Protein AF-A0A3D4F0F5-F1 (afdb_monomer_lite)

Secondary structure (DSSP, 8-state):
--------PPPPHHHHHHHHH---TTTT-B-HHHHH-HHHHHTSSPPSS-EEEEEEETTEEEEEESS--EETTEE-SEEEEEEETTEEEEEEEEEEEHHHHHHT---PPPTT--HHHHHHHHHHHHHHHHHHHHHHHHHHHHHHHHHHTTT-SS-EEEEE-SSGGGPEEEEEEEETTTTEEEEEEEETTTEEEEEEEESS---S-SS--TT-

Foldseek 3Di:
DDQPADPPPFDPLVLLVQLVPQDDPQAAAECACVVLDLCLQVVVDPDDADWAWDDADVQKTKTWHSYQHHHLSATFSIWMFIDGPNGTAKIKTWRAAPCNLCVPQDLDDDPPDDPVRSVVVSVVSVVVSLVVLQVSLVVRVVSSVVSLCVQPVDWDWDWADDDPSHTFIWTWGARPVNQKIWTWGCPRSGTTMIMIGHPVSDDSDPCNPVPD

Sequence (212 aa):
MWALIAPLQALPNAVLGALAEHDSPLNGEDLTTVLLASGIWDGSEALPGEWEADAGIANVSSAYLMARPKVFGIQALLVRASKRKEQIEELQITFADAGSFFGYLDRRIPDGMSAEQAETLLQERVEQRKIQFEKFYASTAAELVGNLKMFDGRPRDFKRGRTRGLRAIYRQFEYKESGLLIELLEAKDRLLRVRLRKRETVPNSWLDASLE

Structure (mmCIF, N/CA/C/O backbone):
data_AF-A0A3D4F0F5-F1
#
_entry.id   AF-A0A3D4F0F5-F1
#
loop_
_atom_site.group_PDB
_atom_site.id
_atom_site.type_symbol
_atom_site.label_atom_id
_atom_site.label_alt_id
_atom_site.label_comp_id
_atom_site.label_asym_id
_atom_site.label_entity_id
_atom_site.label_seq_id
_atom_site.pdbx_PDB_ins_code
_atom_site.Cartn_x
_atom_site.Cartn_y
_atom_site.Cartn_z
_atom_site.occupancy
_atom_site.B_iso_or_equiv
_atom_site.auth_seq_id
_atom_site.auth_comp_id
_atom_site.auth_asym_id
_atom_site.auth_atom_id
_atom_site.pdbx_PDB_model_num
ATOM 1 N N . MET A 1 1 ? 29.982 3.079 1.215 1.00 30.19 1 MET A N 1
ATOM 2 C CA . MET A 1 1 ? 28.871 3.348 2.153 1.00 30.19 1 MET A CA 1
ATOM 3 C C . MET A 1 1 ? 27.686 2.493 1.712 1.00 30.19 1 MET A C 1
ATOM 5 O O . MET A 1 1 ? 27.023 2.844 0.750 1.00 30.19 1 MET A O 1
ATOM 9 N N . TRP A 1 2 ? 27.531 1.295 2.279 1.00 25.33 2 TRP A N 1
ATOM 10 C CA . TRP A 1 2 ? 26.554 0.305 1.808 1.00 25.33 2 TRP A CA 1
ATOM 11 C C . TRP A 1 2 ? 25.257 0.485 2.597 1.00 25.33 2 TRP A C 1
ATOM 13 O O . TRP A 1 2 ? 25.198 0.171 3.785 1.00 25.33 2 TRP A O 1
ATOM 23 N N . ALA A 1 3 ? 24.236 1.046 1.954 1.00 29.78 3 ALA A N 1
ATOM 24 C CA . ALA A 1 3 ? 22.892 1.089 2.507 1.00 29.78 3 ALA A CA 1
ATOM 25 C C . ALA A 1 3 ? 22.289 -0.319 2.404 1.00 29.78 3 ALA A C 1
ATOM 27 O O . ALA A 1 3 ? 21.722 -0.696 1.382 1.00 29.78 3 ALA A O 1
ATOM 28 N N . LEU A 1 4 ? 22.447 -1.117 3.459 1.00 28.98 4 LEU A N 1
ATOM 29 C CA . LEU A 1 4 ? 21.678 -2.344 3.639 1.00 28.98 4 LEU A CA 1
ATOM 30 C C . LEU A 1 4 ? 20.246 -1.938 3.984 1.00 28.98 4 LEU A C 1
ATOM 32 O O . LEU A 1 4 ? 19.910 -1.687 5.139 1.00 28.98 4 LEU A O 1
ATOM 36 N N . ILE A 1 5 ? 19.420 -1.799 2.951 1.00 37.16 5 ILE A N 1
ATOM 37 C CA . ILE A 1 5 ? 17.993 -1.560 3.107 1.00 37.16 5 ILE A CA 1
ATOM 38 C C . ILE A 1 5 ? 17.378 -2.882 3.572 1.00 37.16 5 ILE A C 1
ATOM 40 O O . ILE A 1 5 ? 17.578 -3.909 2.926 1.00 37.16 5 ILE A O 1
ATOM 44 N N . ALA A 1 6 ? 16.646 -2.866 4.689 1.00 33.91 6 ALA A N 1
ATOM 45 C CA . ALA A 1 6 ? 15.840 -4.005 5.127 1.00 33.91 6 ALA A CA 1
ATOM 46 C C . ALA A 1 6 ? 15.021 -4.565 3.943 1.00 33.91 6 ALA A C 1
ATOM 48 O O . ALA A 1 6 ? 14.628 -3.782 3.066 1.00 33.91 6 ALA A O 1
ATOM 49 N N . PRO A 1 7 ? 14.736 -5.878 3.884 1.00 36.84 7 PRO A N 1
ATOM 50 C CA . PRO A 1 7 ? 13.931 -6.426 2.808 1.00 36.84 7 PRO A CA 1
ATOM 51 C C . PRO A 1 7 ? 12.485 -5.948 2.990 1.00 36.84 7 PRO A C 1
ATOM 53 O O . PRO A 1 7 ? 11.650 -6.614 3.588 1.00 36.84 7 PRO A O 1
ATOM 56 N N . LEU A 1 8 ? 12.175 -4.767 2.454 1.00 48.19 8 LEU A N 1
ATOM 57 C CA . LEU A 1 8 ? 10.871 -4.507 1.866 1.00 48.19 8 LEU A CA 1
ATOM 58 C C . LEU A 1 8 ? 10.800 -5.475 0.690 1.00 48.19 8 LEU A C 1
ATOM 60 O O . LEU A 1 8 ? 11.335 -5.169 -0.379 1.00 48.19 8 LEU A O 1
ATOM 64 N N . GLN A 1 9 ? 10.286 -6.681 0.942 1.00 51.47 9 GLN A N 1
ATOM 65 C CA . GLN A 1 9 ? 10.037 -7.650 -0.113 1.00 51.47 9 GLN A CA 1
ATOM 66 C C . GLN A 1 9 ? 9.164 -6.960 -1.161 1.00 51.47 9 GLN A C 1
ATOM 68 O O . GLN A 1 9 ? 8.096 -6.432 -0.835 1.00 51.47 9 GLN A O 1
ATOM 73 N N . ALA A 1 10 ? 9.677 -6.908 -2.390 1.00 57.78 10 ALA A N 1
ATOM 74 C CA . ALA A 1 10 ? 8.893 -6.504 -3.544 1.00 57.78 10 ALA A CA 1
ATOM 75 C C . ALA A 1 10 ? 7.648 -7.392 -3.620 1.00 57.78 10 ALA A C 1
ATOM 77 O O . ALA A 1 10 ? 7.700 -8.568 -3.241 1.00 57.78 10 ALA A O 1
ATOM 78 N N . LEU A 1 11 ? 6.535 -6.831 -4.086 1.00 59.78 11 LEU A N 1
ATOM 79 C CA . LEU A 1 11 ? 5.345 -7.640 -4.314 1.00 59.78 11 LEU A CA 1
ATOM 80 C C . LEU A 1 11 ? 5.661 -8.663 -5.415 1.00 59.78 11 LEU A C 1
ATOM 82 O O . LEU A 1 11 ? 6.183 -8.264 -6.459 1.00 59.78 11 LEU A O 1
ATOM 86 N N . PRO A 1 12 ? 5.398 -9.967 -5.210 1.00 62.00 12 PRO A N 1
ATOM 87 C CA . PRO A 1 12 ? 5.605 -10.948 -6.263 1.00 62.00 12 PRO A CA 1
ATOM 88 C C . PRO A 1 12 ? 4.760 -10.584 -7.487 1.00 62.00 12 PRO A C 1
ATOM 90 O O . PRO A 1 12 ? 3.560 -10.350 -7.364 1.00 62.00 12 PRO A O 1
ATOM 93 N N . ASN A 1 13 ? 5.362 -10.579 -8.678 1.00 63.84 13 ASN A N 1
ATOM 94 C CA . ASN A 1 13 ? 4.647 -10.238 -9.916 1.00 63.84 13 ASN A CA 1
ATOM 95 C C . ASN A 1 13 ? 3.449 -11.169 -10.186 1.00 63.84 13 ASN A C 1
ATOM 97 O O . ASN A 1 13 ? 2.497 -10.754 -10.835 1.00 63.84 13 ASN A O 1
ATOM 101 N N . ALA A 1 14 ? 3.479 -12.402 -9.667 1.00 63.03 14 ALA A N 1
ATOM 102 C CA . ALA A 1 14 ? 2.360 -13.341 -9.741 1.00 63.03 14 ALA A CA 1
ATOM 103 C C . ALA A 1 14 ? 1.105 -12.819 -9.016 1.00 63.03 14 ALA A C 1
ATOM 105 O O . ALA A 1 14 ? 0.012 -12.916 -9.560 1.00 63.03 14 ALA A O 1
ATOM 106 N N . VAL A 1 15 ? 1.273 -12.187 -7.847 1.00 71.50 15 VAL A N 1
ATOM 107 C CA . VAL A 1 15 ? 0.171 -11.594 -7.068 1.00 71.50 15 VAL A CA 1
ATOM 108 C C . VAL A 1 15 ? -0.472 -10.448 -7.847 1.00 71.50 15 VAL A C 1
ATOM 110 O O . VAL A 1 15 ? -1.689 -10.360 -7.959 1.00 71.50 15 VAL A O 1
ATOM 113 N N . LEU A 1 16 ? 0.339 -9.575 -8.446 1.00 73.44 16 LEU A N 1
ATOM 114 C CA . LEU A 1 16 ? -0.187 -8.436 -9.202 1.00 73.44 16 LEU A CA 1
ATOM 115 C C . LEU A 1 16 ? -0.755 -8.826 -10.568 1.00 73.44 16 LEU A C 1
ATOM 117 O O . LEU A 1 16 ? -1.688 -8.175 -11.029 1.00 73.44 16 LEU A O 1
ATOM 121 N N . GLY A 1 17 ? -0.227 -9.882 -11.191 1.00 68.50 17 GLY A N 1
ATOM 122 C CA . GLY A 1 17 ? -0.823 -10.487 -12.382 1.00 68.50 17 GLY A CA 1
ATOM 123 C C . GLY A 1 17 ? -2.222 -11.025 -12.088 1.00 68.50 17 GLY A C 1
ATOM 124 O O . GLY A 1 17 ? -3.173 -10.615 -12.746 1.00 68.50 17 GLY A O 1
ATOM 125 N N . ALA A 1 18 ? -2.365 -11.832 -11.031 1.00 72.81 18 ALA A N 1
ATOM 126 C CA . ALA A 1 18 ? -3.661 -12.357 -10.599 1.00 72.81 18 ALA A CA 1
ATOM 127 C C . ALA A 1 18 ? -4.670 -11.233 -10.302 1.00 72.81 18 ALA A C 1
ATOM 129 O O . ALA A 1 18 ? -5.802 -11.271 -10.775 1.00 72.81 18 ALA A O 1
ATOM 130 N N . LEU A 1 19 ? -4.247 -10.168 -9.612 1.00 79.31 19 LEU A N 1
ATOM 131 C CA . LEU A 1 19 ? -5.097 -9.000 -9.334 1.00 79.31 19 LEU A CA 1
ATOM 132 C C . LEU A 1 19 ? -5.473 -8.177 -10.570 1.00 79.31 19 LEU A C 1
ATOM 134 O O . LEU A 1 19 ? -6.488 -7.476 -10.560 1.00 79.31 19 LEU A O 1
ATOM 138 N N . ALA A 1 20 ? -4.640 -8.186 -11.610 1.00 75.56 20 ALA A N 1
ATOM 139 C CA . ALA A 1 20 ? -4.944 -7.492 -12.854 1.00 75.56 20 ALA A CA 1
ATOM 140 C C . ALA A 1 20 ? -6.030 -8.218 -13.659 1.00 75.56 20 ALA A C 1
ATOM 142 O O . ALA A 1 20 ? -6.818 -7.551 -14.328 1.00 75.56 20 ALA A O 1
ATOM 143 N N . GLU A 1 21 ? -6.067 -9.547 -13.569 1.00 78.12 21 GLU A N 1
ATOM 144 C CA . GLU A 1 21 ? -6.999 -10.424 -14.285 1.00 78.12 21 GLU A CA 1
ATOM 145 C C . GLU A 1 21 ? -8.288 -10.705 -13.494 1.00 78.12 21 GLU A C 1
ATOM 147 O O . GLU A 1 21 ? -9.291 -11.104 -14.083 1.00 78.12 21 GLU A O 1
ATOM 152 N N . HIS A 1 22 ? -8.287 -10.474 -12.177 1.00 83.38 22 HIS A N 1
ATOM 153 C CA . HIS A 1 22 ? -9.436 -10.724 -11.311 1.00 83.38 22 HIS A CA 1
ATOM 154 C C . HIS A 1 22 ? -10.505 -9.619 -11.401 1.00 83.38 22 HIS A C 1
ATOM 156 O O . HIS A 1 22 ? -10.279 -8.462 -11.019 1.00 83.38 22 HIS A O 1
ATOM 162 N N . ASP A 1 23 ? -11.698 -9.992 -11.867 1.00 87.81 23 ASP A N 1
ATOM 163 C CA . ASP A 1 23 ? -12.854 -9.100 -11.959 1.00 87.81 23 ASP A CA 1
ATOM 164 C C . ASP A 1 23 ? -13.626 -9.066 -10.633 1.00 87.81 23 ASP A C 1
ATOM 166 O O . ASP A 1 23 ? -14.551 -9.839 -10.388 1.00 87.81 23 ASP A O 1
ATOM 170 N N . SER A 1 24 ? -13.190 -8.184 -9.734 1.00 92.19 24 SER A N 1
ATOM 171 C CA . SER A 1 24 ? -13.824 -7.965 -8.436 1.00 92.19 24 SER A CA 1
ATOM 172 C C . SER A 1 24 ? -14.776 -6.769 -8.481 1.00 92.19 24 SER A C 1
ATOM 174 O O . SER A 1 24 ? -14.380 -5.714 -8.986 1.00 92.19 24 SER A O 1
ATOM 176 N N . PRO A 1 25 ? -15.964 -6.846 -7.848 1.00 93.38 25 PRO A N 1
ATOM 177 C CA . PRO A 1 25 ? -16.850 -5.689 -7.704 1.00 93.38 25 PRO A CA 1
ATOM 178 C C . PRO A 1 25 ? -16.224 -4.558 -6.875 1.00 93.38 25 PRO A C 1
ATOM 180 O O . PRO A 1 25 ? -16.637 -3.412 -7.006 1.00 93.38 25 PRO A O 1
ATOM 183 N N . LEU A 1 26 ? -15.201 -4.862 -6.066 1.00 95.88 26 LEU A N 1
ATOM 184 C CA . LEU A 1 26 ? -14.487 -3.877 -5.250 1.00 95.88 26 LEU A CA 1
ATOM 185 C C . LEU A 1 26 ? -13.409 -3.116 -6.044 1.00 95.88 26 LEU A C 1
ATOM 187 O O . LEU A 1 26 ? -12.732 -2.243 -5.497 1.00 95.88 26 LEU A O 1
ATOM 191 N N . ASN A 1 27 ? -13.197 -3.449 -7.323 1.00 94.38 27 ASN A N 1
ATOM 192 C CA . ASN A 1 27 ? -12.243 -2.744 -8.172 1.00 94.38 27 ASN A CA 1
ATOM 193 C C . ASN A 1 27 ? -12.671 -1.276 -8.348 1.00 94.38 27 ASN A C 1
ATOM 195 O O . ASN A 1 27 ? -13.722 -0.972 -8.905 1.00 94.38 27 ASN A O 1
ATOM 199 N N . GLY A 1 28 ? -11.833 -0.349 -7.881 1.00 94.38 28 GLY A N 1
ATOM 200 C CA . GLY A 1 28 ? -12.085 1.093 -7.929 1.00 94.38 28 GLY A CA 1
ATOM 201 C C . GLY A 1 28 ? -13.074 1.630 -6.884 1.00 94.38 28 GLY A C 1
ATOM 202 O O . GLY A 1 28 ? -13.207 2.853 -6.781 1.00 94.38 28 GLY A O 1
ATOM 203 N N . GLU A 1 29 ? -13.719 0.763 -6.097 1.00 97.69 29 GLU A N 1
ATOM 204 C CA . GLU A 1 29 ? -14.577 1.159 -4.975 1.00 97.69 29 GLU A CA 1
ATOM 205 C C . GLU A 1 29 ? -13.733 1.734 -3.834 1.00 97.69 29 GLU A C 1
ATOM 207 O O . GLU A 1 29 ? -12.649 1.227 -3.540 1.00 97.69 29 GLU A O 1
ATOM 212 N N . ASP A 1 30 ? -14.205 2.807 -3.196 1.00 98.00 30 ASP A N 1
ATOM 213 C CA . ASP A 1 30 ? -13.500 3.403 -2.063 1.00 98.00 30 ASP A CA 1
ATOM 214 C C . ASP A 1 30 ? -13.846 2.687 -0.754 1.00 98.00 30 ASP A C 1
ATOM 216 O O . ASP A 1 30 ? -14.922 2.864 -0.186 1.00 98.00 30 ASP A O 1
ATOM 220 N N . LEU A 1 31 ? -12.894 1.897 -0.257 1.00 97.88 31 LEU A N 1
ATOM 221 C CA . LEU A 1 31 ? -13.044 1.113 0.966 1.00 97.88 31 LEU A CA 1
ATOM 222 C C . LEU A 1 31 ? -12.537 1.838 2.217 1.00 97.88 31 LEU A C 1
ATOM 224 O O . LEU A 1 31 ? -12.446 1.219 3.275 1.00 97.88 31 LEU A O 1
ATOM 228 N N . THR A 1 32 ? -12.202 3.130 2.143 1.00 97.25 32 THR A N 1
ATOM 229 C CA . THR A 1 32 ? -11.625 3.873 3.281 1.00 97.25 32 THR A CA 1
ATOM 230 C C . THR A 1 32 ? -12.466 3.741 4.543 1.00 97.25 32 THR A C 1
ATOM 232 O O . THR A 1 32 ? -11.951 3.338 5.583 1.00 97.25 32 THR A O 1
ATOM 235 N N . THR A 1 33 ? -13.763 4.038 4.453 1.00 95.75 33 THR A N 1
ATOM 236 C CA . THR A 1 33 ? -14.666 3.993 5.610 1.00 95.75 33 THR A CA 1
ATOM 237 C C . THR A 1 33 ? -14.800 2.577 6.157 1.00 95.75 33 THR A C 1
ATOM 239 O O . THR A 1 33 ? -14.754 2.386 7.367 1.00 95.75 33 THR A O 1
ATOM 242 N N . VAL A 1 34 ? -14.889 1.578 5.273 1.00 95.75 34 VAL A N 1
ATOM 243 C CA . VAL A 1 34 ? -15.017 0.166 5.658 1.00 95.75 34 VAL A CA 1
ATOM 244 C C . VAL A 1 34 ? -13.759 -0.317 6.383 1.00 95.75 34 VAL A C 1
ATOM 246 O O . VAL A 1 34 ? -13.850 -0.878 7.468 1.00 95.75 34 VAL A O 1
ATOM 249 N N . LEU A 1 35 ? -12.566 -0.050 5.844 1.00 96.25 35 LEU A N 1
ATOM 250 C CA . LEU A 1 35 ? -11.300 -0.503 6.439 1.00 96.25 35 LEU A CA 1
ATOM 251 C C . LEU A 1 35 ? -10.949 0.217 7.752 1.00 96.25 35 LEU A C 1
ATOM 253 O O . LEU A 1 35 ? -10.137 -0.288 8.534 1.00 96.25 35 LEU A O 1
ATOM 257 N N . LEU A 1 36 ? -11.534 1.391 7.999 1.00 95.50 36 LEU A N 1
ATOM 258 C CA . LEU A 1 36 ? -11.368 2.150 9.239 1.00 95.50 36 LEU A CA 1
ATOM 259 C C . LEU A 1 36 ? -12.454 1.860 10.289 1.00 95.50 36 LEU A C 1
ATOM 261 O O . LEU A 1 36 ? -12.296 2.291 11.437 1.00 95.50 36 LEU A O 1
ATOM 265 N N . ALA A 1 37 ? -13.524 1.148 9.923 1.00 94.19 37 ALA A N 1
ATOM 266 C CA . ALA A 1 37 ? -14.643 0.844 10.806 1.00 94.19 37 ALA A CA 1
ATOM 267 C C . ALA A 1 37 ? -14.202 -0.032 11.985 1.00 94.19 37 ALA A C 1
ATOM 269 O O . ALA A 1 37 ? -13.495 -1.023 11.806 1.00 94.19 37 ALA A O 1
ATOM 270 N N . SER A 1 38 ? -14.638 0.306 13.203 1.00 90.94 38 SER A N 1
ATOM 271 C CA . SER A 1 38 ? -14.252 -0.426 14.419 1.00 90.94 38 SER A CA 1
ATOM 272 C C . SER A 1 38 ? -14.613 -1.911 14.359 1.00 90.94 38 SER A C 1
ATOM 274 O O . SER A 1 38 ? -13.834 -2.725 14.854 1.00 90.94 38 SER A O 1
ATOM 276 N N . GLY A 1 39 ? -15.722 -2.253 13.692 1.00 91.31 39 GLY A N 1
ATOM 277 C CA . GLY A 1 39 ? -16.225 -3.621 13.585 1.00 91.31 39 GLY A CA 1
ATOM 278 C C . GLY A 1 39 ? -15.246 -4.590 12.917 1.00 91.31 39 GLY A C 1
ATOM 279 O O . GLY A 1 39 ? -15.075 -5.725 13.360 1.00 91.31 39 GLY A O 1
ATOM 280 N N . ILE A 1 40 ? -14.505 -4.122 11.907 1.00 93.38 40 ILE A N 1
ATOM 281 C CA . ILE A 1 40 ? -13.442 -4.908 11.261 1.00 93.38 40 ILE A CA 1
ATOM 282 C C . ILE A 1 40 ? -12.333 -5.250 12.260 1.00 93.38 40 ILE A C 1
ATOM 284 O O . ILE A 1 40 ? -11.780 -6.350 12.270 1.00 93.38 40 ILE A O 1
ATOM 288 N N . TRP A 1 41 ? -11.987 -4.292 13.116 1.00 92.38 41 TRP A N 1
ATOM 289 C CA . TRP A 1 41 ? -10.848 -4.393 14.018 1.00 92.38 41 TRP A CA 1
ATOM 290 C C . TRP A 1 41 ? -11.176 -5.119 15.322 1.00 92.38 41 TRP A C 1
ATOM 292 O O . TRP A 1 41 ? -10.282 -5.719 15.922 1.00 92.38 41 TRP A O 1
ATOM 302 N N . ASP A 1 42 ? -12.411 -5.049 15.814 1.00 89.56 42 ASP A N 1
ATOM 303 C CA . ASP A 1 42 ? -12.879 -5.830 16.967 1.00 89.56 42 ASP A CA 1
ATOM 304 C C . ASP A 1 42 ? -13.357 -7.246 16.594 1.00 89.56 42 ASP A C 1
ATOM 306 O O . ASP A 1 42 ? -13.480 -8.093 17.478 1.00 89.56 42 ASP A O 1
ATOM 310 N N . GLY A 1 43 ? -13.515 -7.525 15.296 1.00 89.12 43 GLY A N 1
ATOM 311 C CA . GLY A 1 43 ? -13.898 -8.829 14.761 1.00 89.12 43 GLY A CA 1
ATOM 312 C C . GLY A 1 43 ? -15.407 -9.067 14.709 1.00 89.12 43 GLY A C 1
ATOM 313 O O . GLY A 1 43 ? -15.820 -10.187 14.413 1.00 89.12 43 GLY A O 1
ATOM 314 N N . SER A 1 44 ? -16.229 -8.051 14.990 1.00 91.50 44 SER A N 1
ATOM 315 C CA . SER A 1 44 ? -17.684 -8.117 14.799 1.00 91.50 44 SER A CA 1
ATOM 316 C C . SER A 1 44 ? -18.094 -8.064 13.325 1.00 91.50 44 SER A C 1
ATOM 318 O O . SER A 1 44 ? -19.149 -8.588 12.970 1.00 91.50 44 SER A O 1
ATOM 320 N N . GLU A 1 45 ? -17.244 -7.507 12.459 1.00 93.25 45 GLU A N 1
ATOM 321 C CA . GLU A 1 45 ? -17.425 -7.475 11.008 1.00 93.25 45 GLU A CA 1
ATOM 322 C C . GLU A 1 45 ? -16.260 -8.171 10.291 1.00 93.25 45 GLU A C 1
ATOM 324 O O . GLU A 1 45 ? -15.101 -8.114 10.710 1.00 93.25 45 GLU A O 1
ATOM 329 N N . ALA A 1 46 ? -16.565 -8.840 9.179 1.00 92.88 46 ALA A N 1
ATOM 330 C CA . ALA A 1 46 ? -15.560 -9.484 8.340 1.00 92.88 46 ALA A CA 1
ATOM 331 C C . ALA A 1 46 ? -14.931 -8.484 7.360 1.00 92.88 46 ALA A C 1
ATOM 333 O O . ALA A 1 46 ? -15.597 -7.568 6.882 1.00 92.88 46 ALA A O 1
ATOM 334 N N . LEU A 1 47 ? -13.661 -8.706 6.996 1.00 94.69 47 LEU A N 1
ATOM 335 C CA . LEU A 1 47 ? -13.033 -7.962 5.901 1.00 94.69 47 LEU A CA 1
ATOM 336 C C . LEU A 1 47 ? -13.835 -8.147 4.601 1.00 94.69 47 LEU A C 1
ATOM 338 O O . LEU A 1 47 ? -14.208 -9.279 4.289 1.00 94.69 47 LEU A O 1
ATOM 342 N N . PRO A 1 48 ? -14.074 -7.072 3.828 1.00 95.06 48 PRO A N 1
ATOM 343 C CA . PRO A 1 48 ? -14.851 -7.157 2.599 1.00 95.06 48 PRO A CA 1
ATOM 344 C C . PRO A 1 48 ? -14.091 -7.924 1.514 1.00 95.06 48 PRO A C 1
ATOM 346 O O . PRO A 1 48 ? -12.862 -7.870 1.452 1.00 95.06 48 PRO A O 1
ATOM 349 N N . GLY A 1 49 ? -14.839 -8.572 0.622 1.00 94.88 49 GLY A N 1
ATOM 350 C CA . GLY A 1 49 ? -14.307 -9.217 -0.578 1.00 94.88 49 GLY A CA 1
ATOM 351 C C . GLY A 1 49 ? -13.624 -10.561 -0.343 1.00 94.88 49 GLY A C 1
ATOM 352 O O . GLY A 1 49 ? -13.696 -11.158 0.729 1.00 94.88 49 GLY A O 1
ATOM 353 N N . GLU A 1 50 ? -12.969 -11.040 -1.394 1.00 94.69 50 GLU A N 1
ATOM 354 C CA . GLU A 1 50 ? -12.269 -12.321 -1.409 1.00 94.69 50 GLU A CA 1
ATOM 355 C C . GLU A 1 50 ? -10.792 -12.129 -1.074 1.00 94.69 50 GLU A C 1
ATOM 357 O O . GLU A 1 50 ? -10.141 -11.223 -1.593 1.00 94.69 50 GLU A O 1
ATOM 362 N N . TRP A 1 51 ? -10.258 -12.979 -0.199 1.00 93.69 51 TRP A N 1
ATOM 363 C CA . TRP A 1 51 ? -8.884 -12.881 0.288 1.00 93.69 51 TRP A CA 1
ATOM 364 C C . TRP A 1 51 ? -8.123 -14.164 -0.018 1.00 93.69 51 TRP A C 1
ATOM 366 O O . TRP A 1 51 ? -8.560 -15.249 0.364 1.00 93.69 51 TRP A O 1
ATOM 376 N N . GLU A 1 52 ? -6.963 -14.035 -0.653 1.00 91.75 52 GLU A N 1
ATOM 377 C CA . GLU A 1 52 ? -6.080 -15.156 -0.959 1.00 91.75 52 GLU A CA 1
ATOM 378 C C . GLU A 1 52 ? -4.928 -15.215 0.046 1.00 91.75 52 GLU A C 1
ATOM 380 O O . GLU A 1 52 ? -4.368 -14.188 0.440 1.00 91.75 52 GLU A O 1
ATOM 385 N N . ALA A 1 53 ? -4.588 -16.421 0.500 1.00 88.88 53 ALA A N 1
ATOM 386 C CA . ALA A 1 53 ? -3.509 -16.619 1.457 1.00 88.88 53 ALA A CA 1
ATOM 387 C C . ALA A 1 53 ? -2.154 -16.198 0.863 1.00 88.88 53 ALA A C 1
ATOM 389 O O . ALA A 1 53 ? -1.809 -16.547 -0.262 1.00 88.88 53 ALA A O 1
ATOM 390 N N . ASP A 1 54 ? -1.366 -15.480 1.659 1.00 81.94 54 ASP A N 1
ATOM 391 C CA . ASP A 1 54 ? 0.013 -15.105 1.351 1.00 81.94 54 ASP A CA 1
ATOM 392 C C . ASP A 1 54 ? 0.976 -15.919 2.229 1.00 81.94 54 ASP A C 1
ATOM 394 O O . ASP A 1 54 ? 0.578 -16.514 3.238 1.00 81.94 54 ASP A O 1
ATOM 398 N N . ALA A 1 55 ? 2.262 -15.936 1.879 1.00 71.62 55 ALA A N 1
ATOM 399 C CA . ALA A 1 55 ? 3.287 -16.586 2.683 1.00 71.62 55 ALA A CA 1
ATOM 400 C C . ALA A 1 55 ? 3.357 -15.942 4.084 1.00 71.62 55 ALA A C 1
ATOM 402 O O . ALA A 1 55 ? 3.884 -14.843 4.268 1.00 71.62 55 ALA A O 1
ATOM 403 N N . GLY A 1 56 ? 2.801 -16.634 5.081 1.00 61.12 56 GLY A N 1
ATOM 404 C CA . GLY A 1 56 ? 2.858 -16.234 6.484 1.00 61.12 56 GLY A CA 1
ATOM 405 C C . GLY A 1 56 ? 4.240 -16.447 7.108 1.00 61.12 56 GLY A C 1
ATOM 406 O O . GLY A 1 56 ? 5.092 -17.164 6.581 1.00 61.12 56 GLY A O 1
ATOM 407 N N . ILE A 1 57 ? 4.448 -15.844 8.276 1.00 67.44 57 ILE A N 1
ATOM 408 C CA . ILE A 1 57 ? 5.564 -16.171 9.177 1.00 67.44 57 ILE A CA 1
ATOM 409 C C . ILE A 1 57 ? 5.010 -16.929 10.385 1.00 67.44 57 ILE A C 1
ATOM 411 O O . ILE A 1 57 ? 3.804 -16.912 10.628 1.00 67.44 57 ILE A O 1
ATOM 415 N N . ALA A 1 58 ? 5.864 -17.602 11.158 1.00 67.00 58 ALA A N 1
ATOM 416 C CA . ALA A 1 58 ? 5.417 -18.350 12.334 1.00 67.00 58 ALA A CA 1
ATOM 417 C C . ALA A 1 58 ? 4.490 -17.492 13.227 1.00 67.00 58 ALA A C 1
ATOM 419 O O . ALA A 1 58 ? 4.833 -16.370 13.604 1.00 67.00 58 ALA A O 1
ATOM 420 N N . ASN A 1 59 ? 3.305 -18.026 13.543 1.00 70.06 59 ASN A N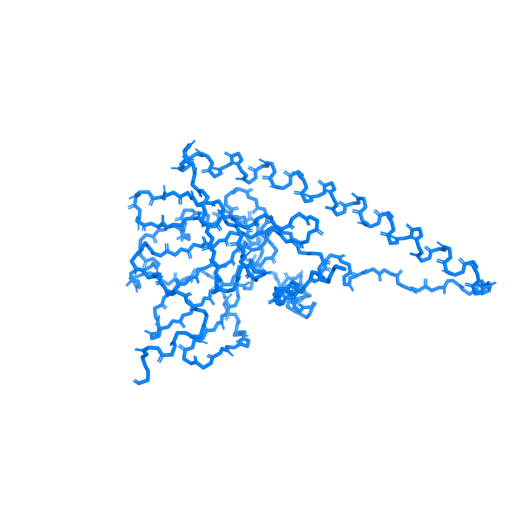 1
ATOM 421 C CA . ASN A 1 59 ? 2.261 -17.398 14.366 1.00 70.06 59 ASN A CA 1
ATOM 422 C C . ASN A 1 59 ? 1.597 -16.128 13.789 1.00 70.06 59 ASN A C 1
ATOM 424 O O . ASN A 1 59 ? 0.892 -15.432 14.527 1.00 70.06 59 ASN A O 1
ATOM 428 N N . VAL A 1 60 ? 1.794 -15.824 12.500 1.00 78.69 60 VAL A N 1
ATOM 429 C CA . VAL A 1 60 ? 1.101 -14.744 11.777 1.00 78.69 60 VAL A CA 1
ATOM 430 C C . VAL A 1 60 ? 0.629 -15.265 10.426 1.00 78.69 60 VAL A C 1
ATOM 432 O O . VAL A 1 60 ? 1.442 -15.572 9.552 1.00 78.69 60 VAL A O 1
ATOM 435 N N . SER A 1 61 ? -0.685 -15.329 10.232 1.00 85.94 61 SER A N 1
ATOM 436 C CA . SER A 1 61 ? -1.249 -15.575 8.908 1.00 85.94 61 SER A CA 1
ATOM 437 C C . SER A 1 61 ? -1.339 -14.259 8.140 1.00 85.94 61 SER A C 1
ATOM 439 O O . SER A 1 61 ? -1.567 -13.191 8.716 1.00 85.94 61 SER A O 1
ATOM 441 N N . SER A 1 62 ? -1.125 -14.322 6.830 1.00 89.50 62 SER A N 1
ATOM 442 C CA . SER A 1 62 ? -1.290 -13.174 5.950 1.00 89.50 62 SER A CA 1
ATOM 443 C C . SER A 1 62 ? -2.150 -13.555 4.758 1.00 89.50 62 SER A C 1
ATOM 445 O O . SER A 1 62 ? -2.129 -14.699 4.311 1.00 89.50 62 SER A O 1
ATOM 447 N N . ALA A 1 63 ? -2.935 -12.598 4.283 1.00 91.94 63 ALA A N 1
ATOM 448 C CA . ALA A 1 63 ? -3.752 -12.738 3.093 1.00 91.94 63 ALA A CA 1
ATOM 449 C C . ALA A 1 63 ? -3.816 -11.401 2.358 1.00 91.94 63 ALA A C 1
ATOM 451 O O . ALA A 1 63 ? -3.685 -10.344 2.983 1.00 91.94 63 ALA A O 1
ATOM 452 N N . TYR A 1 64 ? -4.039 -11.429 1.053 1.00 93.81 64 TYR A N 1
ATOM 453 C CA . TYR A 1 64 ? -4.247 -10.234 0.249 1.00 93.81 64 TYR A CA 1
ATOM 454 C C . TYR A 1 64 ? -5.633 -10.225 -0.385 1.00 93.81 64 TYR A C 1
ATOM 456 O O . TYR A 1 64 ? -6.179 -11.267 -0.731 1.00 93.81 64 TYR A O 1
ATOM 464 N N . LEU A 1 65 ? -6.213 -9.033 -0.490 1.00 95.38 65 LEU A N 1
ATOM 465 C CA . LEU A 1 65 ? -7.521 -8.825 -1.095 1.00 95.38 65 LEU A CA 1
ATOM 466 C C . LEU A 1 65 ? -7.408 -9.021 -2.606 1.00 95.38 65 LEU A C 1
ATOM 468 O O . LEU A 1 65 ? -6.596 -8.347 -3.240 1.00 95.38 65 LEU A O 1
ATOM 472 N N . MET A 1 66 ? -8.268 -9.864 -3.174 1.00 94.88 66 MET A N 1
ATOM 473 C CA . MET A 1 66 ? -8.406 -10.116 -4.612 1.00 94.88 66 MET A CA 1
ATOM 474 C C . MET A 1 66 ? -9.143 -8.971 -5.321 1.00 94.88 66 MET A C 1
ATOM 476 O O . MET A 1 66 ? -10.111 -9.168 -6.050 1.00 94.88 66 MET A O 1
ATOM 480 N N . ALA A 1 67 ? -8.717 -7.737 -5.067 1.00 94.56 67 ALA A N 1
ATOM 481 C CA . ALA A 1 67 ? -9.263 -6.537 -5.678 1.00 94.56 67 ALA A CA 1
ATOM 482 C C . ALA A 1 67 ? -8.243 -5.401 -5.655 1.00 94.56 67 ALA A C 1
ATOM 484 O O . ALA A 1 67 ? -7.328 -5.354 -4.828 1.00 94.56 67 ALA A O 1
ATOM 485 N N . ARG A 1 68 ? -8.463 -4.422 -6.529 1.00 94.56 68 ARG A N 1
ATOM 486 C CA . ARG A 1 68 ? -7.757 -3.142 -6.534 1.00 94.56 68 ARG A CA 1
ATOM 487 C C . ARG A 1 68 ? -8.752 -2.047 -6.141 1.00 94.56 68 ARG A C 1
ATOM 489 O O . ARG A 1 68 ? -9.281 -1.368 -7.022 1.00 94.56 68 ARG A O 1
ATOM 496 N N . PRO A 1 69 ? -9.049 -1.867 -4.844 1.00 97.38 69 PRO A N 1
ATOM 497 C CA . PRO A 1 69 ? -9.935 -0.803 -4.389 1.00 97.38 69 PRO A CA 1
ATOM 498 C C . PRO A 1 69 ? -9.218 0.547 -4.375 1.00 97.38 69 PRO A C 1
ATOM 500 O O . PRO A 1 69 ? -7.987 0.629 -4.455 1.00 97.38 69 PRO A O 1
ATOM 503 N N . LYS A 1 70 ? -9.985 1.617 -4.196 1.00 98.31 70 LYS A N 1
ATOM 504 C CA . LYS A 1 70 ? -9.456 2.873 -3.676 1.00 98.31 70 LYS A CA 1
ATOM 505 C C . LYS A 1 70 ? -9.398 2.813 -2.153 1.00 98.31 70 LYS A C 1
ATOM 507 O O . LYS A 1 70 ? -10.287 2.276 -1.499 1.00 98.31 70 LYS A O 1
ATOM 512 N N . VAL A 1 71 ? -8.340 3.376 -1.586 1.00 98.00 71 VAL A N 1
ATOM 513 C CA . VAL A 1 71 ? -8.209 3.619 -0.148 1.00 98.00 71 VAL A CA 1
ATOM 514 C C . VAL A 1 71 ? -7.596 5.001 0.023 1.00 98.00 71 VAL A C 1
ATOM 516 O O . VAL A 1 71 ? -6.639 5.358 -0.662 1.00 98.00 71 VAL A O 1
ATOM 519 N N . PHE A 1 72 ? -8.171 5.796 0.913 1.00 97.56 72 PHE A N 1
ATOM 520 C CA . PHE A 1 72 ? -7.963 7.236 1.014 1.00 97.56 72 PHE A CA 1
ATOM 521 C C . PHE A 1 72 ? -8.175 7.947 -0.328 1.00 97.56 72 PHE A C 1
ATOM 523 O O . PHE A 1 72 ? -7.381 8.810 -0.693 1.00 97.56 72 PHE A O 1
ATOM 530 N N . GLY A 1 73 ? -9.195 7.544 -1.098 1.00 96.75 73 GLY A N 1
ATOM 531 C CA . GLY A 1 73 ? -9.484 8.081 -2.433 1.00 96.75 73 GLY A CA 1
ATOM 532 C C . GLY A 1 73 ? -8.526 7.641 -3.547 1.00 96.75 73 GLY A C 1
ATOM 533 O O . GLY A 1 73 ? -8.772 7.952 -4.711 1.00 96.75 73 GLY A O 1
ATOM 534 N N . ILE A 1 74 ? -7.464 6.893 -3.229 1.00 97.44 74 ILE A N 1
ATOM 535 C CA . ILE A 1 74 ? -6.384 6.563 -4.166 1.00 97.44 74 ILE A CA 1
ATOM 536 C C . ILE A 1 74 ? -6.398 5.081 -4.495 1.00 97.44 74 ILE A C 1
ATOM 538 O O . ILE A 1 74 ? -6.526 4.233 -3.616 1.00 97.44 74 ILE A O 1
ATOM 542 N N . GLN A 1 75 ? -6.215 4.772 -5.776 1.00 96.06 75 GLN A N 1
ATOM 543 C CA . GLN A 1 75 ? -6.130 3.408 -6.278 1.00 96.06 75 GLN A CA 1
ATOM 544 C C . GLN A 1 75 ? -4.992 2.634 -5.593 1.00 96.06 75 GLN A C 1
ATOM 546 O O . GLN A 1 75 ? -3.815 2.951 -5.771 1.00 96.06 75 GLN A O 1
ATOM 551 N N . ALA A 1 76 ? -5.335 1.595 -4.834 1.00 95.62 76 ALA A N 1
ATOM 552 C CA . ALA A 1 76 ? -4.360 0.688 -4.251 1.00 95.62 76 ALA A CA 1
ATOM 553 C C . ALA A 1 76 ? -3.860 -0.312 -5.304 1.00 95.62 76 ALA A C 1
ATOM 555 O O . ALA A 1 76 ? -4.624 -0.787 -6.150 1.00 95.62 76 ALA A O 1
ATOM 556 N N . LEU A 1 77 ? -2.572 -0.652 -5.218 1.00 93.00 77 LEU A N 1
ATOM 557 C CA . LEU A 1 77 ? -1.969 -1.779 -5.931 1.00 93.00 77 LEU A CA 1
ATOM 558 C C . LEU A 1 77 ? -2.243 -3.101 -5.213 1.00 93.00 77 LEU A C 1
ATOM 560 O O . LEU A 1 77 ? -2.437 -4.120 -5.863 1.00 93.00 77 LEU A O 1
ATOM 564 N N . LEU A 1 78 ? -2.215 -3.079 -3.878 1.00 94.00 78 LEU A N 1
ATOM 565 C CA . LEU A 1 78 ? -2.413 -4.257 -3.039 1.00 94.00 78 LEU A CA 1
ATOM 566 C C . LEU A 1 78 ? -2.916 -3.845 -1.658 1.00 94.00 78 LEU A C 1
ATOM 568 O O . LEU A 1 78 ? -2.332 -2.955 -1.032 1.00 94.00 78 LEU A O 1
ATOM 572 N N . VAL A 1 79 ? -3.921 -4.559 -1.156 1.00 96.19 79 VAL A N 1
ATOM 573 C CA . VAL A 1 79 ? -4.313 -4.539 0.256 1.00 96.19 79 VAL A CA 1
ATOM 574 C C . VAL A 1 79 ? -3.979 -5.901 0.854 1.00 96.19 79 VAL A C 1
ATOM 576 O O . VAL A 1 79 ? -4.439 -6.926 0.363 1.00 96.19 79 VAL A O 1
ATOM 579 N N . ARG A 1 80 ? -3.164 -5.920 1.909 1.00 94.88 80 ARG A N 1
ATOM 580 C CA . ARG A 1 80 ? -2.756 -7.132 2.626 1.00 94.88 80 ARG A CA 1
ATOM 581 C C . ARG A 1 80 ? -3.166 -7.035 4.086 1.00 94.88 80 ARG A C 1
ATOM 583 O O . ARG A 1 80 ? -2.933 -6.010 4.718 1.00 94.88 80 ARG A O 1
ATOM 590 N N . ALA A 1 81 ? -3.721 -8.106 4.627 1.00 94.25 81 ALA A N 1
ATOM 591 C CA . ALA A 1 81 ? -4.017 -8.256 6.037 1.00 94.25 81 ALA A CA 1
ATOM 592 C C . ALA A 1 81 ? -2.991 -9.180 6.694 1.00 94.25 81 ALA A C 1
ATOM 594 O O . ALA A 1 81 ? -2.560 -10.180 6.112 1.00 94.25 81 ALA A O 1
ATOM 595 N N . SER A 1 82 ? -2.632 -8.847 7.927 1.00 91.69 82 SER A N 1
ATOM 596 C CA . SER A 1 82 ? -1.884 -9.714 8.831 1.00 91.69 82 SER A CA 1
ATOM 597 C C . SER A 1 82 ? -2.765 -10.012 10.032 1.00 91.69 82 SER A C 1
ATOM 599 O O . SER A 1 82 ? -3.294 -9.090 10.664 1.00 91.69 82 SER A O 1
ATOM 601 N N . LYS A 1 83 ? -2.922 -11.295 10.350 1.00 89.12 83 LYS A N 1
ATOM 602 C CA . LYS A 1 83 ? -3.711 -11.757 11.487 1.00 89.12 83 LYS A CA 1
ATOM 603 C C . LYS A 1 83 ? -2.840 -12.515 12.477 1.00 89.12 83 LYS A C 1
ATOM 605 O O . LYS A 1 83 ? -1.974 -13.307 12.102 1.00 89.12 83 LYS A O 1
ATOM 610 N N . ARG A 1 84 ? -3.113 -12.298 13.760 1.00 85.31 84 ARG A N 1
ATOM 611 C CA . ARG A 1 84 ? -2.512 -13.027 14.878 1.00 85.31 84 ARG A CA 1
ATOM 612 C C . ARG A 1 84 ? -3.633 -13.499 15.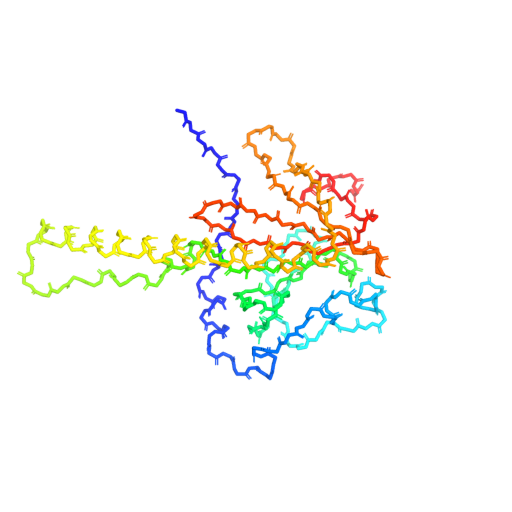789 1.00 85.31 84 ARG A C 1
ATOM 614 O O . ARG A 1 84 ? -4.446 -12.687 16.217 1.00 85.31 84 ARG A O 1
ATOM 621 N N . LYS A 1 85 ? -3.665 -14.8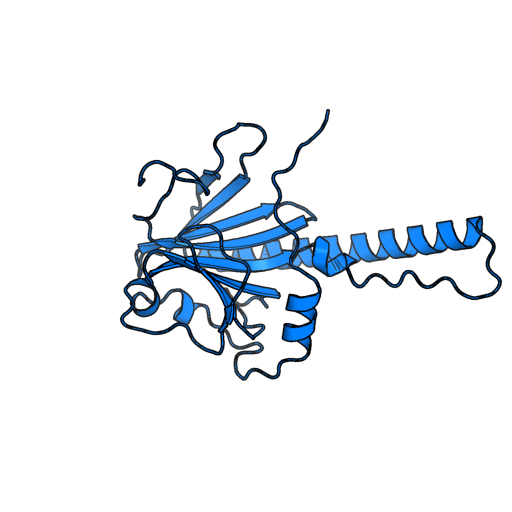00 16.102 1.00 83.31 85 LYS A N 1
ATOM 622 C CA . LYS A 1 85 ? -4.758 -15.418 16.883 1.00 83.31 85 LYS A CA 1
ATOM 623 C C . LYS A 1 85 ? -6.141 -15.066 16.297 1.00 83.31 85 LYS A C 1
ATOM 625 O O . LYS A 1 85 ? -7.027 -14.641 17.026 1.00 83.31 85 LYS A O 1
ATOM 630 N N . GLU A 1 86 ? -6.276 -15.169 14.972 1.00 80.12 86 GLU A N 1
ATOM 631 C CA . GLU A 1 86 ? -7.477 -14.819 14.185 1.00 80.12 86 GLU A CA 1
ATOM 632 C C . GLU A 1 86 ? -7.927 -13.347 14.204 1.00 80.12 86 GLU A C 1
ATOM 634 O O . GLU A 1 86 ? -8.827 -12.972 13.455 1.00 80.12 86 GLU A O 1
ATOM 639 N N . GLN A 1 87 ? -7.265 -12.476 14.966 1.00 86.25 87 GLN A N 1
ATOM 640 C CA . GLN A 1 87 ? -7.554 -11.044 14.978 1.00 86.25 87 GLN A CA 1
ATOM 641 C C . GLN A 1 87 ? -6.653 -10.285 14.010 1.00 86.25 87 GLN A C 1
ATOM 643 O O . GLN A 1 87 ? -5.472 -10.608 13.860 1.00 86.25 87 GLN A O 1
ATOM 648 N N . ILE A 1 88 ? -7.202 -9.247 13.377 1.00 90.94 88 ILE A N 1
ATOM 649 C CA . ILE A 1 88 ? -6.430 -8.348 12.518 1.00 90.94 88 ILE A CA 1
ATOM 650 C C . ILE A 1 88 ? -5.427 -7.593 13.386 1.00 90.94 88 ILE A C 1
ATOM 652 O O . ILE A 1 88 ? -5.783 -6.790 14.248 1.00 90.94 88 ILE A O 1
ATOM 656 N N . GLU A 1 89 ? -4.152 -7.858 13.136 1.00 89.94 89 GLU A N 1
ATOM 657 C CA . GLU A 1 89 ? -3.047 -7.114 13.731 1.00 89.94 89 GLU A CA 1
ATOM 658 C C . GLU A 1 89 ? -2.784 -5.843 12.916 1.00 89.94 89 GLU A C 1
ATOM 660 O O . GLU A 1 89 ? -2.508 -4.780 13.478 1.00 89.94 89 GLU A O 1
ATOM 665 N N . GLU A 1 90 ? -2.889 -5.953 11.589 1.00 92.94 90 GLU A N 1
ATOM 666 C CA . GLU A 1 90 ? -2.511 -4.901 10.656 1.00 92.94 90 GLU A CA 1
ATOM 667 C C . GLU A 1 90 ? -3.159 -5.061 9.276 1.00 92.94 90 GLU A C 1
ATOM 669 O O . GLU A 1 90 ? -3.291 -6.174 8.764 1.00 92.94 90 GLU A O 1
ATOM 674 N N . LEU A 1 91 ? -3.446 -3.924 8.633 1.00 95.88 91 LEU A N 1
ATOM 675 C CA . LEU A 1 91 ? -3.667 -3.833 7.190 1.00 95.88 91 LEU A CA 1
ATOM 676 C C . LEU A 1 91 ? -2.540 -3.027 6.541 1.00 95.88 91 LEU A C 1
ATOM 678 O O . LEU A 1 91 ? -2.173 -1.959 7.025 1.00 95.88 91 LEU A O 1
ATOM 682 N N . GLN A 1 92 ? -2.006 -3.515 5.427 1.00 95.75 92 GLN A N 1
ATOM 683 C CA . GLN A 1 92 ? -1.011 -2.841 4.600 1.00 95.75 92 GLN A CA 1
ATOM 684 C C . GLN A 1 92 ? -1.611 -2.512 3.240 1.00 95.75 92 GLN A C 1
ATOM 686 O O . GLN A 1 92 ? -1.986 -3.410 2.492 1.00 95.75 92 GLN A O 1
ATOM 691 N N . ILE A 1 93 ? -1.631 -1.230 2.893 1.00 97.44 93 ILE A N 1
ATOM 692 C CA . ILE A 1 93 ? -2.140 -0.733 1.620 1.00 97.44 93 ILE A CA 1
ATOM 693 C C . ILE A 1 93 ? -0.971 -0.160 0.831 1.00 97.44 93 ILE A C 1
ATOM 695 O O . ILE A 1 93 ? -0.361 0.827 1.243 1.00 97.44 93 ILE A O 1
ATOM 699 N N . THR A 1 94 ? -0.620 -0.801 -0.281 1.00 96.31 94 THR A N 1
ATOM 700 C CA . THR A 1 94 ? 0.477 -0.374 -1.158 1.00 96.31 94 THR A CA 1
ATOM 701 C C . THR A 1 94 ? -0.080 0.415 -2.334 1.00 96.31 94 THR A C 1
ATOM 703 O O . THR A 1 94 ? -0.963 -0.076 -3.029 1.00 96.31 94 THR A O 1
ATOM 706 N N . PHE A 1 95 ? 0.464 1.606 -2.577 1.00 95.31 95 PHE A N 1
ATOM 707 C CA . PHE A 1 95 ? 0.038 2.519 -3.648 1.00 95.31 95 PHE A CA 1
ATOM 708 C C . PHE A 1 95 ? 1.076 2.645 -4.766 1.00 95.31 95 PHE A C 1
ATOM 710 O O . PHE A 1 95 ? 0.735 2.881 -5.918 1.00 95.31 95 PHE A O 1
ATOM 717 N N . ALA A 1 96 ? 2.354 2.458 -4.438 1.00 93.25 96 ALA A N 1
ATOM 718 C CA . ALA A 1 96 ? 3.440 2.417 -5.408 1.00 93.25 96 ALA A CA 1
ATOM 719 C C . ALA A 1 96 ? 4.498 1.426 -4.930 1.00 93.25 96 ALA A C 1
ATOM 721 O O . ALA A 1 96 ? 4.858 1.456 -3.757 1.00 93.25 96 ALA A O 1
ATOM 722 N N . ASP A 1 97 ? 5.010 0.581 -5.821 1.00 90.81 97 ASP A N 1
ATOM 723 C CA . ASP A 1 97 ? 6.121 -0.331 -5.549 1.00 90.81 97 ASP A CA 1
ATOM 724 C C . ASP A 1 97 ? 6.996 -0.456 -6.803 1.00 90.81 97 ASP A C 1
ATOM 726 O O . ASP A 1 97 ? 6.529 -0.836 -7.873 1.00 90.81 97 ASP A O 1
ATOM 730 N N . ALA A 1 98 ? 8.277 -0.114 -6.683 1.00 86.75 98 ALA A N 1
ATOM 731 C CA . ALA A 1 98 ? 9.206 -0.143 -7.805 1.00 86.75 98 ALA A CA 1
ATOM 732 C C . ALA A 1 98 ? 9.420 -1.575 -8.313 1.00 86.75 98 ALA A C 1
ATOM 734 O O . ALA A 1 98 ? 9.500 -1.792 -9.520 1.00 86.75 98 ALA A O 1
ATOM 735 N N . GLY A 1 99 ? 9.480 -2.562 -7.411 1.00 83.88 99 GLY A N 1
ATOM 736 C CA . GLY A 1 99 ? 9.731 -3.956 -7.785 1.00 83.88 99 GLY A CA 1
ATOM 737 C C . GLY A 1 99 ? 8.715 -4.465 -8.805 1.00 83.88 99 GLY A C 1
ATOM 738 O O . GLY A 1 99 ? 9.090 -4.962 -9.865 1.00 83.88 99 GLY A O 1
ATOM 739 N N . SER A 1 100 ? 7.439 -4.233 -8.526 1.00 79.75 100 SER A N 1
ATOM 740 C CA . SER A 1 100 ? 6.355 -4.531 -9.456 1.00 79.75 100 SER A CA 1
ATOM 741 C C . SER A 1 100 ? 6.309 -3.618 -10.678 1.00 79.75 100 SER A C 1
ATOM 743 O O . SER A 1 100 ? 6.106 -4.094 -11.793 1.00 79.75 100 SER A O 1
ATOM 745 N N . PHE A 1 101 ? 6.553 -2.316 -10.521 1.00 79.88 101 PHE A N 1
ATOM 746 C CA . PHE A 1 101 ? 6.487 -1.366 -11.634 1.00 79.88 101 PHE A CA 1
ATOM 747 C C . PHE A 1 101 ? 7.521 -1.642 -12.740 1.00 79.88 101 PHE A C 1
ATOM 749 O O . PHE A 1 101 ? 7.220 -1.490 -13.933 1.00 79.88 101 PHE A O 1
ATOM 756 N N . PHE A 1 102 ? 8.732 -2.052 -12.346 1.00 79.31 102 PHE A N 1
ATOM 757 C CA . PHE A 1 102 ? 9.813 -2.456 -13.252 1.00 79.31 102 PHE A CA 1
ATOM 758 C C . PHE A 1 102 ? 9.778 -3.949 -13.605 1.00 79.31 102 PHE A C 1
ATOM 760 O O . PHE A 1 102 ? 10.429 -4.355 -14.569 1.00 79.31 102 PHE A O 1
ATOM 767 N N . GLY A 1 103 ? 9.010 -4.762 -12.872 1.00 72.06 103 GLY A N 1
ATOM 768 C CA . GLY A 1 103 ? 8.833 -6.192 -13.134 1.00 72.06 103 GLY A CA 1
ATOM 769 C C . GLY A 1 103 ? 8.273 -6.504 -14.527 1.00 72.06 103 GLY A C 1
ATOM 770 O O . GLY A 1 103 ? 8.580 -7.557 -15.076 1.00 72.06 103 GLY A O 1
ATOM 771 N N . TYR A 1 104 ? 7.535 -5.561 -15.123 1.00 68.12 104 TYR A N 1
ATOM 772 C CA . TYR A 1 104 ? 6.950 -5.659 -16.468 1.00 68.12 104 TYR A CA 1
ATOM 773 C C . TYR A 1 104 ? 7.739 -4.900 -17.549 1.00 68.12 104 TYR A C 1
ATOM 775 O O . TYR A 1 104 ? 7.207 -4.623 -18.624 1.00 68.12 104 TYR A O 1
ATOM 783 N N . LEU A 1 105 ? 8.987 -4.504 -17.278 1.00 76.81 105 LEU A N 1
ATOM 784 C CA . LEU A 1 105 ? 9.813 -3.827 -18.278 1.00 76.81 105 LEU A CA 1
ATOM 785 C C . LEU A 1 105 ? 10.063 -4.753 -19.478 1.00 76.81 105 LEU A C 1
ATOM 787 O O . LEU A 1 105 ? 10.599 -5.850 -19.315 1.00 76.81 105 LEU A O 1
ATOM 791 N N . ASP A 1 106 ? 9.737 -4.286 -20.685 1.00 76.62 106 ASP A N 1
ATOM 792 C CA . ASP A 1 106 ? 10.016 -5.028 -21.912 1.00 76.62 106 ASP A CA 1
ATOM 793 C C . ASP A 1 106 ? 11.524 -5.064 -22.202 1.00 76.62 106 ASP A C 1
ATOM 795 O O . ASP A 1 106 ? 12.132 -4.080 -22.640 1.00 76.62 106 ASP A O 1
ATOM 799 N N . ARG A 1 107 ? 12.123 -6.232 -21.963 1.00 81.62 107 ARG A N 1
ATOM 800 C CA . ARG A 1 107 ? 13.544 -6.505 -22.210 1.00 81.62 107 ARG A CA 1
ATOM 801 C C . ARG A 1 107 ? 13.811 -7.136 -23.576 1.00 81.62 107 ARG A C 1
ATOM 803 O O . ARG A 1 107 ? 14.944 -7.531 -23.837 1.00 81.62 107 ARG A O 1
ATOM 810 N N . ARG A 1 108 ? 12.802 -7.260 -24.446 1.00 85.38 108 ARG A N 1
ATOM 811 C CA . ARG A 1 108 ? 12.982 -7.839 -25.783 1.00 85.38 108 ARG A CA 1
ATOM 812 C C . ARG A 1 108 ? 13.853 -6.925 -26.637 1.00 85.38 108 ARG A C 1
ATOM 814 O O . ARG A 1 108 ? 13.574 -5.728 -26.763 1.00 85.38 108 ARG A O 1
ATOM 821 N N . ILE A 1 109 ? 14.891 -7.508 -27.221 1.00 86.19 109 ILE A N 1
ATOM 822 C CA . ILE A 1 109 ? 15.811 -6.842 -28.141 1.00 86.19 109 ILE A CA 1
ATOM 823 C C . ILE A 1 109 ? 15.315 -7.129 -29.566 1.00 86.19 109 ILE A C 1
ATOM 825 O O . ILE A 1 109 ? 15.091 -8.297 -29.880 1.00 86.19 109 ILE A O 1
ATOM 829 N N . PRO A 1 110 ? 15.097 -6.105 -30.410 1.00 88.31 110 PRO A N 1
ATOM 830 C CA . PRO A 1 110 ? 14.762 -6.302 -31.818 1.00 88.31 110 PRO A CA 1
ATOM 831 C C . PRO A 1 110 ? 15.840 -7.083 -32.579 1.00 88.31 110 PRO A C 1
ATOM 833 O O . PRO A 1 110 ? 17.036 -6.897 -32.340 1.00 88.31 110 PRO A O 1
ATOM 836 N N . ASP A 1 111 ? 15.414 -7.914 -33.530 1.00 88.25 111 ASP A N 1
ATOM 837 C CA . ASP A 1 111 ? 16.328 -8.682 -34.376 1.00 88.25 111 ASP A CA 1
ATOM 838 C C . ASP A 1 111 ? 17.259 -7.758 -35.179 1.00 88.25 111 ASP A C 1
ATOM 840 O O . ASP A 1 111 ? 16.855 -6.701 -35.668 1.00 88.25 111 ASP A O 1
ATOM 844 N N . GLY A 1 112 ? 18.520 -8.170 -35.335 1.00 88.25 112 GLY A N 1
ATOM 845 C CA . GLY A 1 112 ? 19.517 -7.448 -36.134 1.00 88.25 112 GLY A CA 1
ATOM 846 C C . GLY A 1 112 ? 20.260 -6.312 -35.418 1.00 88.25 112 GLY A C 1
ATOM 847 O O . GLY A 1 112 ? 21.078 -5.652 -36.055 1.00 88.25 112 GLY A O 1
ATOM 848 N N . MET A 1 113 ? 20.029 -6.088 -34.118 1.00 90.75 113 MET A N 1
ATOM 849 C CA . MET A 1 113 ? 20.807 -5.123 -33.325 1.00 90.75 113 MET A CA 1
ATOM 850 C C . MET A 1 113 ? 22.169 -5.670 -32.881 1.00 90.75 113 MET A C 1
ATOM 852 O O . MET A 1 113 ? 22.304 -6.843 -32.525 1.00 90.75 113 MET A O 1
ATOM 856 N N . SER A 1 114 ? 23.176 -4.792 -32.836 1.00 91.56 114 SER A N 1
ATOM 857 C CA . SER A 1 114 ? 24.446 -5.084 -32.162 1.00 91.56 114 SER A CA 1
ATOM 858 C C . SER A 1 114 ? 24.283 -5.073 -30.635 1.00 91.56 114 SER A C 1
ATOM 860 O O . SER A 1 114 ? 23.327 -4.510 -30.098 1.00 91.56 114 SER A O 1
ATOM 862 N N . ALA A 1 115 ? 25.240 -5.662 -29.911 1.00 88.69 115 ALA A N 1
ATOM 863 C CA . ALA A 1 115 ? 25.220 -5.681 -28.445 1.00 88.69 115 ALA A CA 1
ATOM 864 C C . ALA A 1 115 ? 25.193 -4.267 -27.828 1.00 88.69 115 ALA A C 1
ATOM 866 O O . ALA A 1 115 ? 24.450 -4.023 -26.883 1.00 88.69 115 ALA A O 1
ATOM 867 N N . GLU A 1 116 ? 25.942 -3.324 -28.403 1.00 92.38 116 GLU A N 1
ATOM 868 C CA . GLU A 1 116 ? 26.005 -1.926 -27.948 1.00 92.38 116 GLU A CA 1
ATOM 869 C C . GLU A 1 116 ? 24.684 -1.174 -28.191 1.00 92.38 116 GLU A C 1
ATOM 871 O O . GLU A 1 116 ? 24.210 -0.422 -27.335 1.00 92.38 116 GLU A O 1
ATOM 876 N N . GLN A 1 117 ? 24.037 -1.427 -29.334 1.00 90.69 117 GLN A N 1
ATOM 877 C CA . GLN A 1 117 ? 22.719 -0.867 -29.643 1.00 90.69 117 GLN A CA 1
ATOM 878 C C . GLN A 1 117 ? 21.646 -1.416 -28.700 1.00 90.69 117 GLN A C 1
ATOM 880 O O . GLN A 1 117 ? 20.798 -0.666 -28.218 1.00 90.69 117 GLN A O 1
ATOM 885 N N . ALA A 1 118 ? 21.702 -2.716 -28.406 1.00 89.06 118 ALA A N 1
ATOM 886 C CA . ALA A 1 118 ? 20.794 -3.355 -27.466 1.00 89.06 118 ALA A CA 1
ATOM 887 C C . ALA A 1 118 ? 20.964 -2.809 -26.040 1.00 89.06 118 ALA A C 1
ATOM 889 O O . ALA A 1 118 ? 19.968 -2.546 -25.366 1.00 89.06 118 ALA A O 1
ATOM 890 N N . GLU A 1 119 ? 22.204 -2.603 -25.586 1.00 90.12 119 GLU A N 1
ATOM 891 C CA . GLU A 1 119 ? 22.485 -2.001 -24.280 1.00 90.12 119 GLU A CA 1
ATOM 892 C C . GLU A 1 119 ? 21.928 -0.578 -24.190 1.00 90.12 119 GLU A C 1
ATOM 894 O O . GLU A 1 119 ? 21.184 -0.273 -23.256 1.00 90.12 119 GLU A O 1
ATOM 899 N N . THR A 1 120 ? 22.218 0.259 -25.189 1.00 92.44 120 THR A N 1
ATOM 900 C CA . THR A 1 120 ? 21.710 1.640 -25.257 1.00 92.44 120 THR A CA 1
ATOM 901 C C . THR A 1 120 ? 20.182 1.669 -25.198 1.00 92.44 120 THR A C 1
ATOM 903 O O . THR A 1 120 ? 19.603 2.363 -24.364 1.00 92.44 120 THR A O 1
ATOM 906 N N . LEU A 1 121 ? 19.514 0.842 -26.009 1.00 89.69 121 LEU A N 1
ATOM 907 C CA . LEU A 1 121 ? 18.053 0.747 -26.035 1.00 89.69 121 LEU A CA 1
ATOM 908 C C . LEU A 1 121 ? 17.469 0.332 -24.677 1.00 89.69 121 LEU A C 1
ATOM 910 O O . LEU A 1 121 ? 16.454 0.875 -24.234 1.00 89.69 121 LEU A O 1
ATOM 914 N N . LEU A 1 122 ? 18.077 -0.652 -2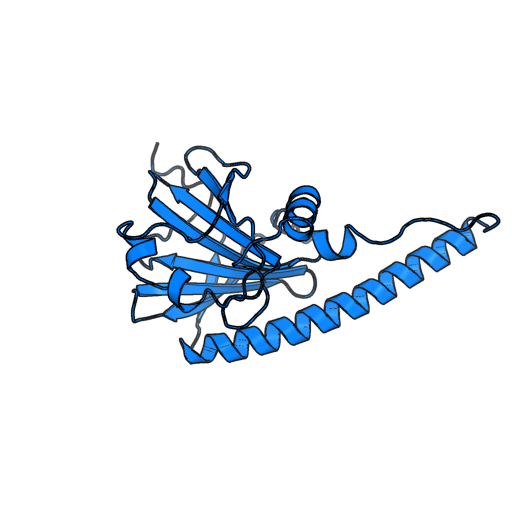4.011 1.00 89.44 122 LEU A N 1
ATOM 915 C CA . LEU A 1 122 ? 17.625 -1.098 -22.695 1.00 89.44 122 LEU A CA 1
ATOM 916 C C . LEU A 1 122 ? 17.823 -0.008 -21.638 1.00 89.44 122 LEU A C 1
ATOM 918 O O . LEU A 1 122 ? 16.924 0.200 -20.822 1.00 89.44 122 LEU A O 1
ATOM 922 N N . GLN A 1 123 ? 18.948 0.710 -21.668 1.00 89.50 123 GLN A N 1
ATOM 923 C CA . GLN A 1 123 ? 19.195 1.845 -20.777 1.00 89.50 123 GLN A CA 1
ATOM 924 C C . GLN A 1 123 ? 18.161 2.958 -20.985 1.00 89.50 123 GLN A C 1
ATOM 926 O O . GLN A 1 123 ? 17.569 3.426 -20.012 1.00 89.50 123 GLN A O 1
ATOM 931 N N . GLU A 1 124 ? 17.867 3.325 -22.234 1.00 91.06 124 GLU A N 1
ATOM 932 C CA . GLU A 1 124 ? 16.838 4.319 -22.559 1.00 91.06 124 GLU A CA 1
ATOM 933 C C . GLU A 1 124 ? 15.459 3.904 -22.034 1.00 91.06 124 GLU A C 1
ATOM 935 O O . GLU A 1 124 ? 14.767 4.703 -21.400 1.00 91.06 124 GLU A O 1
ATOM 940 N N . ARG A 1 125 ? 15.068 2.637 -22.228 1.00 88.94 125 ARG A N 1
ATOM 941 C CA . ARG A 1 125 ? 13.802 2.105 -21.699 1.00 88.94 125 ARG A CA 1
ATOM 942 C C . ARG A 1 125 ? 13.752 2.154 -20.174 1.00 88.94 125 ARG A C 1
ATOM 944 O O . ARG A 1 125 ? 12.713 2.508 -19.615 1.00 88.94 125 ARG A O 1
ATOM 951 N N . VAL A 1 126 ? 14.847 1.802 -19.498 1.00 88.81 126 VAL A N 1
ATOM 952 C CA . VAL A 1 126 ? 14.944 1.877 -18.033 1.00 88.81 126 VAL A CA 1
ATOM 953 C C . VAL A 1 126 ? 14.792 3.320 -17.561 1.00 88.81 126 VAL A C 1
ATOM 955 O O . VAL A 1 126 ? 13.991 3.565 -16.659 1.00 88.81 126 VAL A O 1
ATOM 958 N N . GLU A 1 127 ? 15.496 4.272 -18.174 1.00 90.81 127 GLU A N 1
ATOM 959 C CA . GLU A 1 127 ? 15.448 5.674 -17.749 1.00 90.81 127 GLU A CA 1
ATOM 960 C C . GLU A 1 127 ? 14.070 6.293 -18.009 1.00 90.81 127 GLU A C 1
ATOM 962 O O . GLU A 1 127 ? 13.498 6.932 -17.126 1.00 90.81 127 GLU A O 1
ATOM 967 N N . GLN A 1 128 ? 13.459 6.016 -19.166 1.00 90.19 128 GLN A N 1
ATOM 968 C CA . GLN A 1 128 ? 12.077 6.422 -19.438 1.00 90.19 128 GLN A CA 1
ATOM 969 C C . GLN A 1 128 ? 11.109 5.852 -18.399 1.00 90.19 128 GLN A C 1
ATOM 971 O O . GLN A 1 128 ? 10.245 6.567 -17.883 1.00 90.19 128 GLN A O 1
ATOM 976 N N . ARG A 1 129 ? 11.254 4.566 -18.058 1.00 88.62 129 ARG A N 1
ATOM 977 C CA . ARG A 1 129 ? 10.397 3.913 -17.066 1.00 88.62 129 ARG A CA 1
ATOM 978 C C . ARG A 1 129 ? 10.612 4.490 -15.668 1.00 88.62 129 ARG A C 1
ATOM 980 O O . ARG A 1 129 ? 9.647 4.661 -14.929 1.00 88.62 129 ARG A O 1
ATOM 987 N N . LYS A 1 130 ? 11.844 4.850 -15.324 1.00 90.31 130 LYS A N 1
ATOM 988 C CA . LYS A 1 130 ? 12.182 5.515 -14.067 1.00 90.31 130 LYS A CA 1
ATOM 989 C C . LYS A 1 130 ? 11.533 6.891 -13.959 1.00 90.31 130 LYS A C 1
ATOM 991 O O . LYS A 1 130 ? 10.847 7.133 -12.973 1.00 90.31 130 LYS A O 1
ATOM 996 N N . ILE A 1 131 ? 11.618 7.723 -14.997 1.00 92.12 131 ILE A N 1
ATOM 997 C CA . ILE A 1 131 ? 10.936 9.029 -15.036 1.00 92.12 131 ILE A CA 1
ATOM 998 C C . ILE A 1 131 ? 9.416 8.863 -14.859 1.00 92.12 131 ILE A C 1
ATOM 1000 O O . ILE A 1 131 ? 8.781 9.612 -14.113 1.00 92.12 131 ILE A O 1
ATOM 1004 N N . GLN A 1 132 ? 8.817 7.860 -15.515 1.00 91.75 132 GLN A N 1
ATOM 1005 C CA . GLN A 1 132 ? 7.393 7.550 -15.341 1.00 91.75 132 GLN A CA 1
ATOM 1006 C C . GLN A 1 132 ? 7.064 7.174 -13.892 1.00 91.75 132 GLN A C 1
ATOM 1008 O O . GLN A 1 132 ? 6.075 7.667 -13.347 1.00 91.75 132 GLN A O 1
ATOM 1013 N N . PHE A 1 133 ? 7.887 6.325 -13.271 1.00 91.69 133 PHE A N 1
ATOM 1014 C CA . PHE A 1 133 ? 7.685 5.906 -11.888 1.00 91.69 133 PHE A CA 1
ATOM 1015 C C . PHE A 1 133 ? 7.823 7.070 -10.911 1.00 91.69 133 PHE A C 1
ATOM 1017 O O . PHE A 1 133 ? 6.964 7.234 -10.053 1.00 91.69 133 PHE A O 1
ATOM 1024 N N . GLU A 1 134 ? 8.853 7.903 -11.057 1.00 92.56 134 GLU A N 1
ATOM 1025 C CA . GLU A 1 134 ? 9.081 9.071 -10.200 1.00 92.56 134 GLU A CA 1
ATOM 1026 C C . GLU A 1 134 ? 7.891 10.038 -10.254 1.00 92.56 134 GLU A C 1
ATOM 1028 O O . GLU A 1 134 ? 7.393 10.484 -9.218 1.00 92.56 134 GLU A O 1
ATOM 1033 N N . LYS A 1 135 ? 7.361 10.308 -11.456 1.00 94.50 135 LYS A N 1
ATOM 1034 C CA . LYS A 1 135 ? 6.174 11.158 -11.633 1.00 94.50 135 LYS A CA 1
ATOM 1035 C C . LYS A 1 135 ? 4.926 10.544 -10.995 1.00 94.50 135 LYS A C 1
ATOM 1037 O O . LYS A 1 135 ? 4.173 11.242 -10.309 1.00 94.50 135 LYS A O 1
ATOM 1042 N N . PHE A 1 136 ? 4.699 9.250 -11.216 1.00 93.12 136 PHE A N 1
ATOM 1043 C CA . PHE A 1 136 ? 3.586 8.517 -10.612 1.00 93.12 136 PHE A CA 1
ATOM 1044 C C . PHE A 1 136 ? 3.685 8.509 -9.080 1.00 93.12 136 PHE A C 1
ATOM 1046 O O . PHE A 1 136 ? 2.724 8.853 -8.396 1.00 93.12 136 PHE A O 1
ATOM 1053 N N . TYR A 1 137 ? 4.862 8.196 -8.537 1.00 94.62 137 TYR A N 1
ATOM 1054 C CA . TYR A 1 137 ? 5.125 8.183 -7.103 1.00 94.62 137 TYR A CA 1
ATOM 1055 C C . TYR A 1 137 ? 4.875 9.561 -6.488 1.00 94.62 137 TYR A C 1
ATOM 1057 O O . TYR A 1 137 ? 4.135 9.670 -5.514 1.00 94.62 137 TYR A O 1
ATOM 1065 N N . ALA A 1 138 ? 5.461 10.620 -7.058 1.00 94.62 138 ALA A N 1
ATOM 1066 C CA . ALA A 1 138 ? 5.369 11.968 -6.503 1.00 94.62 138 ALA A CA 1
ATOM 1067 C C . ALA A 1 138 ? 3.927 12.497 -6.486 1.00 94.62 138 ALA A C 1
ATOM 1069 O O . ALA A 1 138 ? 3.500 13.071 -5.485 1.00 94.62 138 ALA A O 1
ATOM 1070 N N . SER A 1 139 ? 3.170 12.277 -7.567 1.00 95.81 139 SER A N 1
ATOM 1071 C CA . SER A 1 139 ? 1.755 12.669 -7.636 1.00 95.81 139 SER A CA 1
ATOM 1072 C C . SER A 1 139 ? 0.900 11.899 -6.628 1.00 95.81 139 SER A C 1
ATOM 1074 O O . SER A 1 139 ? 0.198 12.519 -5.832 1.00 95.81 139 SER A O 1
ATOM 1076 N N . THR A 1 140 ? 1.048 10.572 -6.581 1.00 96.06 140 THR A N 1
ATOM 1077 C CA . THR A 1 140 ? 0.316 9.705 -5.644 1.00 96.06 140 THR A CA 1
ATOM 1078 C C . THR A 1 140 ? 0.643 10.038 -4.186 1.00 96.06 140 THR A C 1
ATOM 1080 O O . THR A 1 140 ? -0.249 10.105 -3.346 1.00 96.06 140 THR A O 1
ATOM 1083 N N . ALA A 1 141 ? 1.916 10.290 -3.864 1.00 95.81 141 ALA A N 1
ATOM 1084 C CA . ALA A 1 141 ? 2.337 10.662 -2.515 1.00 95.81 141 ALA A CA 1
ATOM 1085 C C . ALA A 1 141 ? 1.756 12.017 -2.088 1.00 95.81 141 ALA A C 1
ATOM 1087 O O . ALA A 1 141 ? 1.270 12.146 -0.964 1.00 95.81 141 ALA A O 1
ATOM 1088 N N . ALA A 1 142 ? 1.772 13.016 -2.976 1.00 95.81 142 ALA A N 1
ATOM 1089 C CA . ALA A 1 142 ? 1.211 14.333 -2.688 1.00 95.81 142 ALA A CA 1
ATOM 1090 C C . ALA A 1 142 ? -0.301 14.264 -2.420 1.00 95.81 142 ALA A C 1
ATOM 1092 O O . ALA A 1 142 ? -0.772 14.839 -1.435 1.00 95.81 142 ALA A O 1
ATOM 1093 N N . GLU A 1 143 ? -1.038 13.524 -3.251 1.00 97.00 143 GLU A N 1
ATOM 1094 C CA . GLU A 1 143 ? -2.475 13.301 -3.080 1.00 97.00 143 GLU A CA 1
ATOM 1095 C C . GLU A 1 143 ? -2.768 12.546 -1.776 1.00 97.00 143 GLU A C 1
ATOM 1097 O O . GLU A 1 143 ? -3.583 12.996 -0.969 1.00 97.00 143 GLU A O 1
ATOM 1102 N N . LEU A 1 144 ? -2.026 11.468 -1.497 1.00 96.81 144 LEU A N 1
ATOM 1103 C CA . LEU A 1 144 ? -2.221 10.652 -0.298 1.00 96.81 144 LEU A CA 1
ATOM 1104 C C . LEU A 1 144 ? -1.972 11.462 0.971 1.00 96.81 144 LEU A C 1
ATOM 1106 O O . LEU A 1 144 ? -2.768 11.417 1.904 1.00 96.81 144 LEU A O 1
ATOM 1110 N N . VAL A 1 145 ? -0.895 12.249 1.008 1.00 95.31 145 VAL A N 1
ATOM 1111 C CA . VAL A 1 145 ? -0.610 13.143 2.136 1.00 95.31 145 VAL A CA 1
ATOM 1112 C C . VAL A 1 145 ? -1.708 14.196 2.299 1.00 95.31 145 VAL A C 1
ATOM 1114 O O . VAL A 1 145 ? -2.055 14.528 3.433 1.00 95.31 145 VAL A O 1
ATOM 1117 N N . GLY A 1 146 ? -2.253 14.722 1.199 1.00 95.69 146 GLY A N 1
ATOM 1118 C CA . GLY A 1 146 ? -3.400 15.632 1.222 1.00 95.69 146 GLY A CA 1
ATOM 1119 C C . GLY A 1 146 ? -4.626 14.997 1.877 1.00 95.69 146 GLY A C 1
ATOM 1120 O O . GLY A 1 146 ? -5.191 15.577 2.805 1.00 95.69 146 GLY A O 1
ATOM 1121 N N . ASN A 1 147 ? -4.971 13.778 1.466 1.00 96.25 147 ASN A N 1
ATOM 1122 C CA . ASN A 1 147 ? -6.137 13.050 1.967 1.00 96.25 147 ASN A CA 1
ATOM 1123 C C . ASN A 1 147 ? -5.952 12.614 3.430 1.00 96.25 147 ASN A C 1
ATOM 1125 O O . ASN A 1 147 ? -6.861 12.759 4.243 1.00 96.25 147 ASN A O 1
ATOM 1129 N N . LEU A 1 148 ? -4.751 12.172 3.820 1.00 95.62 148 LEU A N 1
ATOM 1130 C CA . LEU A 1 148 ? -4.459 11.769 5.202 1.00 95.62 148 LEU A CA 1
ATOM 1131 C C . LEU A 1 148 ? -4.535 12.930 6.206 1.00 95.62 148 LEU A C 1
ATOM 1133 O O . LEU A 1 148 ? -4.925 12.728 7.358 1.00 95.62 148 LEU A O 1
ATOM 1137 N N . LYS A 1 149 ? -4.235 14.162 5.777 1.00 93.94 149 LYS A N 1
ATOM 1138 C CA . LYS A 1 149 ? -4.381 15.362 6.621 1.00 93.94 149 LYS A CA 1
ATOM 1139 C C . LYS A 1 149 ? -5.829 15.661 7.014 1.00 93.94 149 LYS A C 1
ATOM 1141 O O . LYS A 1 149 ? -6.032 16.401 7.973 1.00 93.94 149 LYS A O 1
ATOM 1146 N N . MET A 1 150 ? -6.813 15.101 6.306 1.00 91.69 150 MET A N 1
ATOM 1147 C CA . MET A 1 150 ? -8.225 15.218 6.683 1.00 91.69 150 MET A CA 1
ATOM 1148 C C . MET A 1 150 ? -8.544 14.427 7.960 1.00 91.69 150 MET A C 1
ATOM 1150 O O . MET A 1 150 ? -9.448 14.810 8.694 1.00 91.69 150 MET A O 1
ATOM 1154 N N . PHE A 1 151 ? -7.777 13.371 8.255 1.00 90.38 151 PHE A N 1
ATOM 1155 C CA . PHE A 1 151 ? -7.920 12.570 9.475 1.00 90.38 151 PHE A CA 1
ATOM 1156 C C . PHE A 1 151 ? -7.110 13.153 10.638 1.00 90.38 151 PHE A C 1
ATOM 1158 O O . PHE A 1 151 ? -7.602 13.232 11.762 1.00 90.38 151 PHE A O 1
ATOM 1165 N N . ASP A 1 152 ? -5.879 13.598 10.367 1.00 90.44 152 ASP A N 1
ATOM 1166 C CA . ASP A 1 152 ? -5.016 14.246 11.357 1.00 90.44 152 ASP A CA 1
ATOM 1167 C C . ASP A 1 152 ? -4.130 15.321 10.709 1.00 90.44 152 ASP A C 1
ATOM 1169 O O . ASP A 1 152 ? -3.213 15.041 9.935 1.00 90.44 152 ASP A O 1
ATOM 1173 N N . GLY A 1 153 ? -4.375 16.583 11.062 1.00 87.31 153 GLY A N 1
ATOM 1174 C CA . GLY A 1 153 ? -3.601 17.719 10.560 1.00 87.31 153 GLY A CA 1
ATOM 1175 C C . GLY A 1 153 ? -2.203 17.861 11.177 1.00 87.31 153 GLY A C 1
ATOM 1176 O O . GLY A 1 153 ? -1.428 18.705 10.720 1.00 87.31 153 GLY A O 1
ATOM 1177 N N . ARG A 1 154 ? -1.863 17.086 12.218 1.00 88.50 154 ARG A N 1
ATOM 1178 C CA . ARG A 1 154 ? -0.579 17.167 12.941 1.00 88.50 154 ARG A CA 1
ATOM 1179 C C . ARG A 1 154 ? 0.086 15.792 13.063 1.00 88.50 154 ARG A C 1
ATOM 1181 O O . ARG A 1 154 ? 0.287 15.306 14.182 1.00 88.50 154 ARG A O 1
ATOM 1188 N N . PRO A 1 155 ? 0.485 15.192 11.931 1.00 89.94 155 PRO A N 1
ATOM 1189 C CA . PRO A 1 155 ? 1.137 13.900 11.960 1.00 89.94 155 PRO A CA 1
ATOM 1190 C C . PRO A 1 155 ? 2.480 13.948 12.694 1.00 89.94 155 PRO A C 1
ATOM 1192 O O . PRO A 1 155 ? 3.149 14.985 12.754 1.00 89.94 155 PRO A O 1
ATOM 1195 N N . ARG A 1 156 ? 2.900 12.797 13.217 1.00 90.25 156 ARG A N 1
ATOM 1196 C CA . ARG A 1 156 ? 4.141 12.638 13.985 1.00 90.25 156 ARG A CA 1
ATOM 1197 C C . ARG A 1 156 ? 5.104 11.708 13.268 1.00 90.25 156 ARG A C 1
ATOM 1199 O O . ARG A 1 156 ? 4.688 10.708 12.691 1.00 90.25 156 ARG A O 1
ATOM 1206 N N . ASP A 1 157 ? 6.395 11.991 13.369 1.00 88.19 157 ASP A N 1
ATOM 1207 C CA . ASP A 1 157 ? 7.409 11.061 12.883 1.00 88.19 157 ASP A CA 1
ATOM 1208 C C . ASP A 1 157 ? 7.562 9.888 13.856 1.00 88.19 157 ASP A C 1
ATOM 1210 O O . ASP A 1 157 ? 7.781 10.063 15.058 1.00 88.19 157 ASP A O 1
ATOM 1214 N N . PHE A 1 158 ? 7.499 8.675 13.320 1.00 83.12 158 PHE A N 1
ATOM 1215 C CA . PHE A 1 158 ? 7.666 7.427 14.049 1.00 83.12 158 PHE A CA 1
ATOM 1216 C C . PHE A 1 158 ? 8.770 6.589 13.402 1.00 83.12 158 PHE A C 1
ATOM 1218 O O . PHE A 1 158 ? 8.877 6.500 12.182 1.00 83.12 158 PHE A O 1
ATOM 1225 N N . LYS A 1 159 ? 9.626 5.960 14.211 1.00 81.69 159 LYS A N 1
ATOM 1226 C CA . LYS A 1 159 ? 10.717 5.106 13.718 1.00 81.69 159 LYS A CA 1
ATOM 1227 C C . LYS A 1 159 ? 10.480 3.678 14.170 1.00 81.69 159 LYS A C 1
ATOM 1229 O O . LYS A 1 159 ? 10.401 3.426 15.368 1.00 81.69 159 LYS A O 1
ATOM 1234 N N . ARG A 1 160 ? 10.465 2.737 13.226 1.00 73.06 160 ARG A N 1
ATOM 1235 C CA . ARG A 1 160 ? 10.302 1.306 13.511 1.00 73.06 160 ARG A CA 1
ATOM 1236 C C . ARG A 1 160 ? 11.504 0.514 13.019 1.00 73.06 160 ARG A C 1
ATOM 1238 O O . ARG A 1 160 ? 11.903 0.650 11.867 1.00 73.06 160 ARG A O 1
ATOM 1245 N N . GLY A 1 161 ? 12.056 -0.329 13.888 1.00 68.88 161 GLY A N 1
ATOM 1246 C CA . GLY A 1 161 ? 13.227 -1.167 13.616 1.00 68.88 161 GLY A CA 1
ATOM 1247 C C . GLY A 1 161 ? 14.266 -1.078 14.736 1.00 68.88 161 GLY A C 1
ATOM 1248 O O . GLY A 1 161 ? 14.556 0.006 15.251 1.00 68.88 161 GLY A O 1
ATOM 1249 N N . ARG A 1 162 ? 14.840 -2.223 15.128 1.00 64.31 162 ARG A N 1
ATOM 1250 C CA . ARG A 1 162 ? 15.793 -2.296 16.253 1.00 64.31 162 ARG A CA 1
ATOM 1251 C C . ARG A 1 162 ? 17.072 -1.510 15.942 1.00 64.31 162 ARG A C 1
ATOM 1253 O O . ARG A 1 162 ? 17.450 -0.604 16.689 1.00 64.31 162 ARG A O 1
ATOM 1260 N N . THR A 1 163 ? 17.689 -1.789 14.797 1.00 65.69 163 THR A N 1
ATOM 1261 C CA . THR A 1 163 ? 18.999 -1.247 14.412 1.00 65.69 163 THR A CA 1
ATOM 1262 C C . THR A 1 163 ? 18.870 0.090 13.691 1.00 65.69 163 THR A C 1
ATOM 1264 O O . THR A 1 163 ? 18.062 0.220 12.777 1.00 65.69 163 THR A O 1
ATOM 1267 N N . ARG A 1 164 ? 19.705 1.080 14.042 1.00 63.34 164 ARG A N 1
ATOM 1268 C CA . ARG A 1 164 ? 19.667 2.443 13.468 1.00 63.34 164 ARG A CA 1
ATOM 1269 C C . ARG A 1 164 ? 19.686 2.464 11.932 1.00 63.34 164 ARG A C 1
ATOM 1271 O O . ARG A 1 164 ? 18.988 3.285 11.353 1.00 63.34 164 ARG A O 1
ATOM 1278 N N . GLY A 1 165 ? 20.438 1.560 11.298 1.00 62.22 165 GLY A N 1
ATOM 1279 C CA . GLY A 1 165 ? 20.520 1.439 9.835 1.00 62.22 165 GLY A CA 1
ATOM 1280 C C . GLY A 1 165 ? 19.337 0.727 9.164 1.00 62.22 165 GLY A C 1
ATOM 1281 O O . GLY A 1 165 ? 19.190 0.828 7.956 1.00 62.22 165 GLY A O 1
ATOM 1282 N N . LEU A 1 166 ? 18.484 0.040 9.933 1.00 65.25 166 LEU A N 1
ATOM 1283 C CA . LEU A 1 166 ? 17.323 -0.717 9.441 1.00 65.25 166 LEU A CA 1
ATOM 1284 C C . LEU A 1 166 ? 15.989 -0.089 9.879 1.00 65.25 166 LEU A C 1
ATOM 1286 O O . LEU A 1 166 ? 14.939 -0.724 9.785 1.00 65.25 166 LEU A O 1
ATOM 1290 N N . ARG A 1 167 ? 16.022 1.140 10.412 1.00 74.69 167 ARG A N 1
ATOM 1291 C CA . ARG A 1 167 ? 14.818 1.847 10.853 1.00 74.69 167 ARG A CA 1
ATOM 1292 C C . ARG A 1 167 ? 14.083 2.431 9.659 1.00 74.69 167 ARG A C 1
ATOM 1294 O O . ARG A 1 167 ? 14.617 3.288 8.963 1.00 74.69 167 ARG A O 1
ATOM 1301 N N . ALA A 1 168 ? 12.835 2.021 9.490 1.00 78.75 168 ALA A N 1
ATOM 1302 C CA . ALA A 1 168 ? 11.900 2.711 8.621 1.00 78.75 168 ALA A CA 1
ATOM 1303 C C . ALA A 1 168 ? 11.318 3.921 9.367 1.00 78.75 168 ALA A C 1
ATOM 1305 O O . ALA A 1 168 ? 11.006 3.834 10.561 1.00 78.75 168 ALA A O 1
ATOM 1306 N N . ILE A 1 169 ? 11.215 5.046 8.663 1.00 84.69 169 ILE A N 1
ATOM 1307 C CA . ILE A 1 169 ? 10.599 6.276 9.156 1.00 84.69 169 ILE A CA 1
ATOM 1308 C C . ILE A 1 169 ? 9.184 6.318 8.596 1.00 84.69 169 ILE A C 1
ATOM 1310 O O . ILE A 1 169 ? 8.991 6.200 7.388 1.00 84.69 169 ILE A O 1
ATOM 1314 N N . TYR A 1 170 ? 8.220 6.466 9.489 1.00 88.75 170 TYR A N 1
ATOM 1315 C CA . TYR A 1 170 ? 6.811 6.589 9.179 1.00 88.75 170 TYR A CA 1
ATOM 1316 C C . TYR A 1 170 ? 6.330 7.966 9.592 1.00 88.75 170 TYR A C 1
ATOM 1318 O O . TYR A 1 170 ? 6.774 8.507 10.607 1.00 88.75 170 TYR A O 1
ATOM 1326 N N . ARG A 1 171 ? 5.366 8.487 8.846 1.00 93.12 171 ARG A N 1
ATOM 1327 C CA . ARG A 1 171 ? 4.537 9.601 9.279 1.00 93.12 171 ARG A CA 1
ATOM 1328 C C . ARG A 1 171 ? 3.226 9.025 9.811 1.00 93.12 171 ARG A C 1
ATOM 1330 O O . ARG A 1 171 ? 2.492 8.382 9.069 1.00 93.12 171 ARG A O 1
ATOM 1337 N N . GLN A 1 172 ? 2.975 9.196 11.100 1.00 93.94 172 GLN A N 1
ATOM 1338 C CA . GLN A 1 172 ? 1.829 8.631 11.803 1.00 93.94 172 GLN A CA 1
ATOM 1339 C C . GLN A 1 172 ? 0.725 9.678 11.954 1.00 93.94 172 GLN A C 1
ATOM 1341 O O . GLN A 1 172 ? 0.991 10.790 12.406 1.00 93.94 172 GLN A O 1
ATOM 1346 N N . PHE A 1 173 ? -0.493 9.288 11.603 1.00 94.50 173 PHE A N 1
ATOM 1347 C CA . PHE A 1 173 ? -1.733 10.044 11.736 1.00 94.50 173 PHE A CA 1
ATOM 1348 C C . PHE A 1 173 ? -2.656 9.264 12.681 1.00 94.50 173 PHE A C 1
ATOM 1350 O O . PHE A 1 173 ? -2.709 8.031 12.615 1.00 94.50 173 PHE A O 1
ATOM 1357 N N . GLU A 1 174 ? -3.365 9.950 13.574 1.00 91.50 174 GLU A N 1
ATOM 1358 C CA . GLU A 1 174 ? -4.312 9.309 14.496 1.00 91.50 174 GLU A CA 1
ATOM 1359 C C . GLU A 1 174 ? -5.751 9.450 13.991 1.00 91.50 174 GLU A C 1
ATOM 1361 O O . GLU A 1 174 ? -6.263 10.561 13.860 1.00 91.50 174 GLU A O 1
ATOM 1366 N N . TYR A 1 175 ? -6.430 8.323 13.768 1.00 91.19 175 TYR A N 1
ATOM 1367 C CA . TYR A 1 175 ? -7.861 8.317 13.486 1.00 91.19 175 TYR A CA 1
ATOM 1368 C C . TYR A 1 175 ? -8.642 8.042 14.771 1.00 91.19 175 TYR A C 1
ATOM 1370 O O . TYR A 1 175 ? -8.764 6.908 15.240 1.00 91.19 175 TYR A O 1
ATOM 1378 N N . LYS A 1 176 ? -9.135 9.125 15.376 1.00 85.06 176 LYS A N 1
ATOM 1379 C CA . LYS A 1 176 ? -9.701 9.109 16.733 1.00 85.06 176 LYS A CA 1
ATOM 1380 C C . LYS A 1 176 ? -11.008 8.333 16.855 1.00 85.06 176 LYS A C 1
ATOM 1382 O O . LYS A 1 176 ? -11.271 7.809 17.929 1.00 85.06 176 LYS A O 1
ATOM 1387 N N . GLU A 1 177 ? -11.803 8.263 15.789 1.00 84.62 177 GLU A N 1
ATOM 1388 C CA . GLU A 1 177 ? -13.134 7.641 15.821 1.00 84.62 177 GLU A CA 1
ATOM 1389 C C . GLU A 1 177 ? -13.068 6.137 16.108 1.00 84.62 177 GLU A C 1
ATOM 1391 O O . GLU A 1 177 ? -13.890 5.630 16.864 1.00 84.62 177 GLU A O 1
ATOM 1396 N N . SER A 1 178 ? -12.054 5.437 15.585 1.00 83.06 178 SER A N 1
ATOM 1397 C CA . SER A 1 178 ? -11.850 4.001 15.829 1.00 83.06 178 SER A CA 1
ATOM 1398 C C . SER A 1 178 ? -10.559 3.663 16.586 1.00 83.06 178 SER A C 1
ATOM 1400 O O . SER A 1 178 ? -10.226 2.491 16.760 1.00 83.06 178 SER A O 1
ATOM 1402 N N . GLY A 1 179 ? -9.820 4.671 17.069 1.00 87.12 179 GLY A N 1
ATOM 1403 C CA . GLY A 1 179 ? -8.577 4.470 17.828 1.00 87.12 179 GLY A CA 1
ATOM 1404 C C . GLY A 1 179 ? -7.440 3.851 17.003 1.00 87.12 179 GLY A C 1
ATOM 1405 O O . GLY A 1 179 ? -6.536 3.209 17.555 1.00 87.12 179 GLY A O 1
ATOM 1406 N N . LEU A 1 180 ? -7.492 4.019 15.680 1.00 92.44 180 LEU A N 1
ATOM 1407 C CA . LEU A 1 180 ? -6.510 3.481 14.748 1.00 92.44 180 LEU A CA 1
ATOM 1408 C C . LEU A 1 180 ? -5.353 4.452 14.529 1.00 92.44 180 LEU A C 1
ATOM 1410 O O . LEU A 1 180 ? -5.507 5.674 14.492 1.00 92.44 180 LEU A O 1
ATOM 1414 N N . LEU A 1 181 ? -4.177 3.872 14.323 1.00 93.94 181 LEU A N 1
ATOM 1415 C CA . LEU A 1 181 ? -3.008 4.560 13.806 1.00 93.94 181 LEU A CA 1
ATOM 1416 C C . LEU A 1 181 ? -2.914 4.298 12.306 1.00 93.94 181 LEU A C 1
ATOM 1418 O O . LEU A 1 181 ? -2.944 3.147 11.864 1.00 93.94 181 LEU A O 1
ATOM 1422 N N . ILE A 1 182 ? -2.759 5.377 11.548 1.00 95.56 182 ILE A N 1
ATOM 1423 C CA . ILE A 1 182 ? -2.480 5.356 10.118 1.00 95.56 182 ILE A CA 1
ATOM 1424 C C . ILE A 1 182 ? -1.005 5.728 9.950 1.00 95.56 182 ILE A C 1
ATOM 1426 O O . ILE A 1 182 ? -0.603 6.863 10.196 1.00 95.56 182 ILE A O 1
ATOM 1430 N N . GLU A 1 183 ? -0.168 4.772 9.562 1.00 95.00 183 GLU A N 1
ATOM 1431 C CA . GLU A 1 183 ? 1.281 4.957 9.438 1.00 95.00 183 GLU A CA 1
ATOM 1432 C C . GLU A 1 183 ? 1.687 4.959 7.962 1.00 95.00 183 GLU A C 1
ATOM 1434 O O . GLU A 1 183 ? 1.703 3.919 7.302 1.00 95.00 183 GLU A O 1
ATOM 1439 N N . LEU A 1 184 ? 2.043 6.131 7.441 1.00 95.75 184 LEU A N 1
ATOM 1440 C CA . LEU A 1 184 ? 2.522 6.310 6.075 1.00 95.75 184 LEU A CA 1
ATOM 1441 C C . LEU A 1 184 ? 4.033 6.061 5.994 1.00 95.75 184 LEU A C 1
ATOM 1443 O O . LEU A 1 184 ? 4.817 6.742 6.656 1.00 95.75 184 LEU A O 1
ATOM 1447 N N . LEU A 1 185 ? 4.441 5.126 5.140 1.00 94.25 185 LEU A N 1
ATOM 1448 C CA . LEU A 1 185 ? 5.822 4.904 4.725 1.00 94.25 185 LEU A CA 1
ATOM 1449 C C . LEU A 1 185 ? 6.055 5.527 3.347 1.00 94.25 185 LEU A C 1
ATOM 1451 O O . LEU A 1 185 ? 5.508 5.056 2.349 1.00 94.25 185 LEU A O 1
ATOM 1455 N N . GLU A 1 186 ? 6.921 6.537 3.304 1.00 92.06 186 GLU A N 1
ATOM 1456 C CA . GLU A 1 186 ? 7.399 7.169 2.072 1.00 92.06 186 GLU A CA 1
ATOM 1457 C C . GLU A 1 186 ? 8.855 6.747 1.819 1.00 92.06 186 GLU A C 1
ATOM 1459 O O . GLU A 1 186 ? 9.802 7.427 2.223 1.00 92.06 186 GLU A O 1
ATOM 1464 N N . ALA A 1 187 ? 9.061 5.601 1.171 1.00 88.88 187 ALA A N 1
ATOM 1465 C CA . ALA A 1 187 ? 10.381 5.222 0.679 1.00 88.88 187 ALA A CA 1
ATOM 1466 C C . ALA A 1 187 ? 10.533 5.767 -0.744 1.00 88.88 187 ALA A C 1
ATOM 1468 O O . ALA A 1 187 ? 10.111 5.124 -1.708 1.00 88.88 187 ALA A O 1
ATOM 1469 N N . LYS A 1 188 ? 11.112 6.971 -0.841 1.00 84.00 188 LYS A N 1
ATOM 1470 C CA . LYS A 1 188 ? 11.263 7.727 -2.089 1.00 84.00 188 LYS A CA 1
ATOM 1471 C C . LYS A 1 188 ? 11.728 6.835 -3.247 1.00 84.00 188 LYS A C 1
ATOM 1473 O O . LYS A 1 188 ? 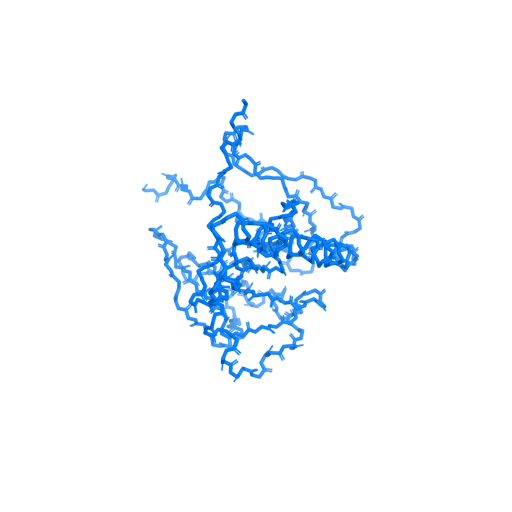12.672 6.061 -3.087 1.00 84.00 188 LYS A O 1
ATOM 1478 N N . ASP A 1 189 ? 11.035 6.956 -4.379 1.00 78.38 189 ASP A N 1
ATOM 1479 C CA . ASP A 1 189 ? 11.302 6.250 -5.639 1.00 78.38 189 ASP A CA 1
ATOM 1480 C C . ASP A 1 189 ? 11.383 4.722 -5.485 1.00 78.38 189 ASP A C 1
ATOM 1482 O O . ASP A 1 189 ? 11.975 4.022 -6.307 1.00 78.38 189 ASP A O 1
ATOM 1486 N N . ARG A 1 190 ? 10.738 4.176 -4.444 1.00 86.12 190 ARG A N 1
ATOM 1487 C CA . ARG A 1 190 ? 10.711 2.737 -4.183 1.00 86.12 190 ARG A CA 1
ATOM 1488 C C . ARG A 1 190 ? 9.358 2.214 -3.733 1.00 86.12 190 ARG A C 1
ATOM 1490 O O . ARG A 1 190 ? 8.885 1.246 -4.311 1.00 86.12 190 ARG A O 1
ATOM 1497 N N . LEU A 1 191 ? 8.783 2.763 -2.667 1.00 90.88 191 LEU A N 1
ATOM 1498 C CA . LEU A 1 191 ? 7.583 2.207 -2.044 1.00 90.88 191 LEU A CA 1
ATOM 1499 C C . LEU A 1 191 ? 6.769 3.300 -1.356 1.00 90.88 191 LEU A C 1
ATOM 1501 O O . LEU A 1 191 ? 7.289 4.028 -0.512 1.00 90.88 191 LEU A O 1
ATOM 1505 N N . LEU A 1 192 ? 5.478 3.341 -1.671 1.00 95.00 192 LEU A N 1
ATOM 1506 C CA . LEU A 1 192 ? 4.479 4.140 -0.974 1.00 95.00 192 LEU A CA 1
ATOM 1507 C C . LEU A 1 192 ? 3.456 3.192 -0.353 1.00 95.00 192 LEU A C 1
ATOM 1509 O O . LEU A 1 192 ? 2.766 2.459 -1.070 1.00 95.00 192 LEU A O 1
ATOM 1513 N N . ARG A 1 193 ? 3.381 3.172 0.980 1.00 96.12 193 ARG A N 1
ATOM 1514 C CA . ARG A 1 193 ? 2.522 2.235 1.713 1.00 96.12 193 ARG A CA 1
ATOM 1515 C C . ARG A 1 193 ? 1.934 2.876 2.959 1.00 96.12 193 ARG A C 1
ATOM 1517 O O . ARG A 1 193 ? 2.650 3.533 3.705 1.00 96.12 193 ARG A O 1
ATOM 1524 N N . VAL A 1 194 ? 0.662 2.607 3.220 1.00 97.00 194 VAL A N 1
ATOM 1525 C CA . VAL A 1 194 ? 0.015 2.898 4.502 1.00 97.00 194 VAL A CA 1
ATOM 1526 C C . VAL A 1 194 ? -0.147 1.612 5.293 1.00 97.00 194 VAL A C 1
ATOM 1528 O O . VAL A 1 194 ? -0.448 0.559 4.730 1.00 97.00 194 VAL A O 1
ATOM 1531 N N . ARG A 1 195 ? 0.055 1.702 6.604 1.00 94.88 195 ARG A N 1
ATOM 1532 C CA . ARG A 1 195 ? -0.305 0.660 7.560 1.00 94.88 195 ARG A CA 1
ATOM 1533 C C . ARG A 1 195 ? -1.428 1.169 8.444 1.00 94.88 195 ARG A C 1
ATOM 1535 O O . ARG A 1 195 ? -1.332 2.277 8.966 1.00 94.88 195 ARG A O 1
ATOM 1542 N N . LEU A 1 196 ? -2.454 0.356 8.624 1.00 95.44 196 LEU A N 1
ATOM 1543 C CA . LEU A 1 196 ? -3.508 0.572 9.607 1.00 95.44 196 LEU A CA 1
ATOM 1544 C C . LEU A 1 196 ? -3.317 -0.425 10.736 1.00 95.44 196 LEU A C 1
ATOM 1546 O O . LEU A 1 196 ? -2.928 -1.568 10.482 1.00 95.44 196 LEU A O 1
ATOM 1550 N N . ARG A 1 197 ? -3.567 0.008 11.969 1.00 91.88 197 ARG A N 1
ATOM 1551 C CA . ARG A 1 197 ? -3.446 -0.834 13.164 1.00 91.88 197 ARG A CA 1
ATOM 1552 C C . ARG A 1 197 ? -4.049 -0.166 14.389 1.00 91.88 197 ARG A C 1
ATOM 1554 O O . ARG A 1 197 ? -4.079 1.060 14.473 1.0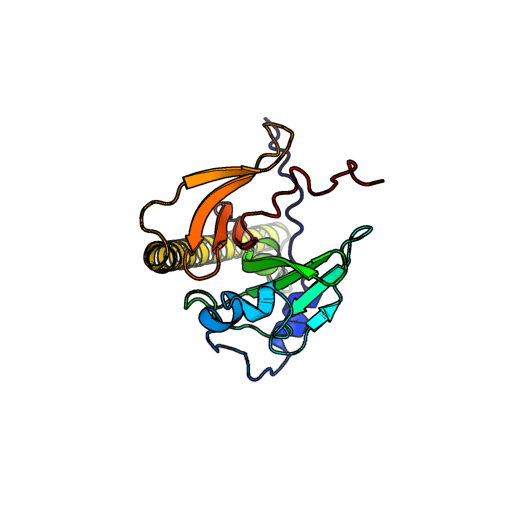0 91.88 197 ARG A O 1
ATOM 1561 N N . LYS A 1 198 ? -4.447 -0.960 15.384 1.00 89.62 198 LYS A N 1
ATOM 1562 C CA . LYS A 1 198 ? -4.846 -0.424 16.692 1.00 89.62 198 LYS A CA 1
ATOM 1563 C C . LYS A 1 198 ? -3.655 0.217 17.404 1.00 89.62 198 LYS A C 1
ATOM 1565 O O . LYS A 1 198 ? -2.510 -0.240 17.304 1.00 89.62 198 LYS A O 1
ATOM 1570 N N . ARG A 1 199 ? -3.944 1.263 18.177 1.00 81.81 199 ARG A N 1
ATOM 1571 C CA . ARG A 1 199 ? -2.956 1.954 19.013 1.00 81.81 199 ARG A CA 1
ATOM 1572 C C . ARG A 1 199 ? -2.313 1.044 20.066 1.00 81.81 199 ARG A C 1
ATOM 1574 O O . ARG A 1 199 ? -1.138 1.215 20.371 1.00 81.81 199 ARG A O 1
ATOM 1581 N N . GLU A 1 200 ? -3.057 0.074 20.588 1.00 70.06 200 GLU A N 1
ATOM 1582 C CA . GLU A 1 200 ? -2.615 -0.807 21.680 1.00 70.06 200 GLU A CA 1
ATOM 1583 C C . GLU A 1 200 ? -1.711 -1.962 21.214 1.00 70.06 200 GLU A C 1
ATOM 1585 O O . GLU A 1 200 ? -0.904 -2.472 21.986 1.00 70.06 200 GLU A O 1
ATOM 1590 N N . THR A 1 201 ? -1.765 -2.347 19.937 1.00 61.91 201 THR A N 1
ATOM 1591 C CA . THR A 1 201 ? -1.004 -3.481 19.385 1.00 61.91 201 THR A CA 1
ATOM 1592 C C . THR A 1 201 ? 0.321 -3.038 18.767 1.00 61.91 201 THR A C 1
ATOM 1594 O O . THR A 1 201 ? 0.529 -3.219 17.570 1.00 61.91 201 THR A O 1
ATOM 1597 N N . VAL A 1 202 ? 1.227 -2.412 19.540 1.00 54.09 202 VAL A N 1
ATOM 1598 C CA . VAL A 1 202 ? 2.607 -2.077 19.098 1.00 54.09 202 VAL A CA 1
ATOM 1599 C C . VAL A 1 202 ? 3.590 -3.190 19.468 1.00 54.09 202 VAL A C 1
ATOM 1601 O O . VAL A 1 202 ? 4.252 -3.078 20.496 1.00 54.09 202 VAL A O 1
ATOM 1604 N N . PRO A 1 203 ? 3.779 -4.234 18.636 1.00 52.66 203 PRO A N 1
ATOM 1605 C CA . PRO A 1 203 ? 4.954 -5.073 18.779 1.00 52.66 203 PRO A CA 1
ATOM 1606 C C . PRO A 1 203 ? 6.189 -4.262 18.370 1.00 52.66 203 PRO A C 1
ATOM 1608 O O . PRO A 1 203 ? 6.220 -3.583 17.333 1.00 52.66 203 PRO A O 1
ATOM 1611 N N . ASN A 1 204 ? 7.235 -4.335 19.192 1.00 49.72 204 ASN A N 1
ATOM 1612 C CA . ASN A 1 204 ? 8.490 -3.612 18.965 1.00 49.72 204 ASN A CA 1
ATOM 1613 C C . ASN A 1 204 ? 9.323 -4.243 17.828 1.00 49.72 204 ASN A C 1
ATOM 1615 O O . ASN A 1 204 ? 10.332 -3.675 17.392 1.00 49.72 204 ASN A O 1
ATOM 1619 N N . SER A 1 205 ? 8.913 -5.416 17.332 1.00 49.91 205 SER A N 1
ATOM 1620 C CA . SER A 1 205 ? 9.624 -6.238 16.353 1.00 49.91 205 SER A CA 1
ATOM 1621 C C . SER A 1 205 ? 8.648 -7.010 15.454 1.00 49.91 205 SER A C 1
ATOM 1623 O O . SER A 1 205 ? 7.534 -7.315 15.857 1.00 49.91 205 SER A O 1
ATOM 1625 N N . TRP A 1 206 ? 9.073 -7.350 14.232 1.00 47.06 206 TRP A N 1
ATOM 1626 C CA . TRP A 1 206 ? 8.390 -8.353 13.390 1.00 47.06 206 TRP A CA 1
ATOM 1627 C C . TRP A 1 206 ? 8.566 -9.782 13.933 1.00 47.06 206 TRP A C 1
ATOM 1629 O O . TRP A 1 206 ? 7.777 -10.667 13.633 1.00 47.06 206 TRP A O 1
ATOM 1639 N N . LEU A 1 207 ? 9.613 -9.978 14.737 1.00 47.66 207 LEU A N 1
ATOM 1640 C CA . LEU A 1 207 ? 10.017 -11.215 15.400 1.00 47.66 207 LEU A CA 1
ATOM 1641 C C . LEU A 1 207 ? 9.968 -10.983 16.912 1.00 47.66 207 LEU A C 1
ATOM 1643 O O . LEU A 1 207 ? 11.015 -10.937 17.564 1.00 47.66 207 LEU A O 1
ATOM 1647 N N . ASP A 1 208 ? 8.804 -10.643 17.458 1.00 43.97 208 ASP A N 1
ATOM 1648 C CA . ASP A 1 208 ? 8.694 -10.459 18.905 1.00 43.97 208 ASP A CA 1
ATOM 1649 C C . ASP A 1 208 ? 8.760 -11.837 19.580 1.00 43.97 208 ASP A C 1
ATOM 1651 O O . ASP A 1 208 ? 7.776 -12.561 19.658 1.00 43.97 208 ASP A O 1
ATOM 1655 N N . ALA A 1 209 ? 9.970 -12.216 20.001 1.00 42.22 209 ALA A N 1
ATOM 1656 C CA . ALA A 1 209 ? 10.281 -13.460 20.708 1.00 42.22 209 ALA A CA 1
ATOM 1657 C C . ALA A 1 209 ? 9.860 -13.428 22.191 1.00 42.22 209 ALA A C 1
ATOM 1659 O O . ALA A 1 209 ? 10.214 -14.313 22.957 1.00 42.22 209 ALA A O 1
ATOM 1660 N N . SER A 1 210 ? 9.153 -12.383 22.625 1.00 41.97 210 SER A N 1
ATOM 1661 C CA . SER A 1 210 ? 8.752 -12.187 24.023 1.00 41.97 210 SER A CA 1
ATOM 1662 C C . SER A 1 210 ? 7.511 -12.995 24.435 1.00 41.97 210 SER A C 1
ATOM 1664 O O . SER A 1 210 ? 6.988 -12.783 25.526 1.00 41.97 210 SER A O 1
ATOM 1666 N N . LEU A 1 211 ? 7.032 -13.900 23.576 1.00 43.78 211 LEU A N 1
ATOM 1667 C CA . LEU A 1 211 ? 5.821 -14.699 23.786 1.00 43.78 211 LEU A CA 1
ATOM 1668 C C . LEU A 1 211 ? 5.989 -16.169 23.339 1.00 43.78 211 LEU A C 1
ATOM 1670 O O . LEU A 1 211 ? 5.011 -16.777 22.900 1.00 43.78 211 LEU A O 1
ATOM 1674 N N . GLU A 1 212 ? 7.212 -16.713 23.415 1.00 33.19 212 GLU A N 1
ATOM 1675 C CA . GLU A 1 212 ? 7.396 -18.170 23.580 1.00 33.19 212 GLU A CA 1
ATOM 1676 C C . GLU A 1 212 ? 7.023 -18.591 25.007 1.00 33.19 212 GLU A C 1
ATOM 1678 O O . GLU A 1 212 ? 7.406 -17.864 25.955 1.00 33.19 212 GLU A O 1
#

Radius of gyration: 18.95 Å; chains: 1; bounding box: 47×36×60 Å

pLDDT: mean 83.32, std 16.6, range [25.33, 98.31]